Protein AF-A0AAW1D0U0-F1 (afdb_monomer)

Solvent-accessible surface area (backbone atoms only — not comparable to full-atom values): 22366 Å² total; per-residue (Å²): 136,84,83,82,81,83,79,79,81,80,76,82,76,77,53,56,70,42,56,57,30,35,39,69,52,89,64,81,58,70,86,92,54,55,48,63,55,35,52,54,45,36,67,76,64,45,47,61,29,34,38,38,29,23,51,46,90,89,55,59,44,58,42,81,40,92,49,78,47,71,83,75,58,61,66,43,33,44,33,73,74,40,89,49,81,84,47,24,42,74,84,42,74,63,60,86,85,71,53,75,90,78,32,31,44,43,89,68,46,66,41,31,55,24,30,36,48,55,88,100,51,69,63,37,45,26,29,28,30,61,33,76,47,74,71,42,40,62,39,58,43,83,89,44,58,32,46,47,27,32,21,31,29,44,49,55,90,89,57,76,44,59,48,81,35,46,45,90,40,48,42,63,43,78,89,40,60,69,68,72,73,62,90,66,58,72,70,58,44,56,54,46,55,52,18,46,52,50,50,60,56,43,70,76,44,56,51,69,56,29,39,64,63,66,28,63,77,60,69,46,88,68,91,63,57,63,75,57,72,64,48,68,55,52,29,61,79,65,71,47,52,78,84,77,61,76,78,62,69,73,72,72,75,67,82,82,78,86,75,89,81,89,85,88,87,85,89,85,85,90,88,87,88,80,91,78,89,85,85,92,89,88,90,84,82,90,84,90,82,89,88,83,88,84,91,81,84,87,81,83,79,88,86,86,91,84,87,77,78,81,81,87,83,91,85,88,83,86,81,91,81,86,83,89,83,89,85,88,84,87,83,84,86,86,79,87,85,90,86,134

Radius of gyration: 32.45 Å; Cα contacts (8 Å, |Δi|>4): 421; chains: 1; bounding box: 118×92×80 Å

Sequence (340 aa):
MVKKKTKSNSLNESGSQPKVLLYIEEVKPPKGMPQRECIEWKRLNRKIGFWVQCCNRWCLKWRYLNISDPADIPSGWYCSMSPDENYNSCETPQAVSFCKSELLDARFTIGSLVVAKIQGHPWWPAMVDDDPEFLQFYWPSRTSNAAIYYHVVFFDVEEVSRAWVKRTLVKPFNNCPELQSQTVAVRTKKRLDTCIAMAKSAAKLNVLERLKKHSFISRFFGPVYSYKHDIDRFVKEHNLPPFIDSDEEADNNQPVDRQTSNDDSKSLKRKMSSDDEEEIPPEKKVKTGENDDGNAQDEKPENSGVAAVDTVSPNRTPTENSPERENVAVIELSSSPVLT

InterPro domains:
  IPR000313 PWWP domain [PF00855] (111-202)
  IPR000313 PWWP domain [PS50812] (110-176)
  IPR000313 PWWP domain [SM00293] (108-174)
  IPR011124 Zinc finger, CW-type [PF07496] (50-94)
  IPR011124 Zinc finger, CW-type [PS51050] (45-98)
  IPR042778 Zinc finger CW-type PWWP domain protein ZCWPW1/ZCWPW2 [PTHR15999] (43-288)

Mean predicted aligned error: 15.97 Å

Foldseek 3Di:
DDDDDDDDPPDPCPFAAWQKWKAKDFDFDDPPDALLVRQVVRLVPIQIWMWTFQSPPVQRATDIGRADWPVPQDRRDHLCPHPDPQRSDSPHDHDPPDDPQNTARENTDFLFWKFFDDPPDATFTWTQGQDSQQRDAFFAAPVDSYTQWGWIWTQFDPDIKIFIGGPVRIGHLPPDVSLVPDDDDPVSVVRRVVSNVVSVVLVVDGSSVSCCCPNRSNGDPDRGYNPVPCQVVVCVVVVGDRSPPVVVVVPPPDDPDDDDDDDDDDDDDDDDDDDDDDDDDDDDDDDDDDDDDDDDDDDDDDDDDDDDIPDDDDDDDDDDDDDDDDDDDDDDDDDDDDDD

pLDDT: mean 73.43, std 28.2, range [25.19, 98.5]

Secondary structure (DSSP, 8-state):
--------------PPPPPEEEEEE--PPPTT--HHHHHHHHHHH-EEEEEEE-S-TTT--EEEE--S-GGGSPSS--GGG-S-TTTSSSSSPPPTT--GGGSBB-S--TT-EEEE--TTS--EEEEE---TTT--SEEE-SSSSBEEEEEEEE--SS---EEEEEGGGEEESTT-HHHHS----HHHHHHHHHHHHHHHHHTTS-HHHHHHHHSHHHH--S------TTHHHHHHHTTPPP---TTGGGTS----------------------------------------------PPPP--------------------------------------

Nearest PDB structures (foldseek):
  6ue6-assembly2_B  TM=8.494E-01  e=1.269E-07  Homo sapiens
  6xcg-assembly2_B  TM=8.174E-01  e=3.253E-07  Homo sapiens
  9exx-assembly1_A  TM=8.323E-01  e=4.595E-06  Homo sapiens
  9exy-assembly2_B  TM=7.118E-01  e=6.214E-07  Homo sapiens

Structure (mmCIF, N/CA/C/O backbone):
data_AF-A0AAW1D0U0-F1
#
_entry.id   AF-A0AAW1D0U0-F1
#
loop_
_atom_site.group_PDB
_atom_site.id
_atom_site.type_symbol
_atom_site.label_atom_id
_atom_site.label_alt_id
_atom_site.label_comp_id
_atom_site.label_asym_id
_atom_site.label_entity_id
_atom_site.label_seq_id
_atom_site.pdbx_PDB_ins_code
_atom_site.Cartn_x
_atom_site.Cartn_y
_atom_site.Cartn_z
_atom_site.occupancy
_atom_site.B_iso_or_equiv
_atom_site.auth_seq_id
_atom_site.auth_comp_id
_atom_site.auth_asym_id
_atom_site.auth_atom_id
_atom_site.pdbx_PDB_model_num
ATOM 1 N N . MET A 1 1 ? -4.991 -55.107 -34.640 1.00 41.00 1 MET A N 1
ATOM 2 C CA . MET A 1 1 ? -5.190 -53.639 -34.597 1.00 41.00 1 MET A CA 1
ATOM 3 C C . MET A 1 1 ? -5.174 -53.172 -33.146 1.00 41.00 1 MET A C 1
ATOM 5 O O . MET A 1 1 ? -6.147 -53.365 -32.431 1.00 41.00 1 MET A O 1
ATOM 9 N N . VAL A 1 2 ? -4.045 -52.629 -32.686 1.00 33.09 2 VAL A N 1
ATOM 10 C CA . VAL A 1 2 ? -3.861 -52.134 -31.311 1.00 33.09 2 VAL A CA 1
ATOM 11 C C . VAL A 1 2 ? -4.346 -50.684 -31.250 1.00 33.09 2 VAL A C 1
ATOM 13 O O . VAL A 1 2 ? -3.749 -49.807 -31.870 1.00 33.09 2 VAL A O 1
ATOM 16 N N . LYS A 1 3 ? -5.445 -50.421 -30.534 1.00 34.97 3 LYS A N 1
ATOM 17 C CA . LYS A 1 3 ? -5.951 -49.058 -30.304 1.00 34.97 3 LYS A CA 1
ATOM 18 C C . LYS A 1 3 ? -5.095 -48.380 -29.227 1.00 34.97 3 LYS A C 1
ATOM 20 O O . LYS A 1 3 ? -5.229 -48.687 -28.044 1.00 34.97 3 LYS A O 1
ATOM 25 N N . LYS A 1 4 ? -4.212 -47.461 -29.632 1.00 35.44 4 LYS A N 1
ATOM 26 C CA . LYS A 1 4 ? -3.500 -46.552 -28.720 1.00 35.44 4 LYS A CA 1
ATOM 27 C C . LYS A 1 4 ? -4.518 -45.608 -28.065 1.00 35.44 4 LYS A C 1
ATOM 29 O O . LYS A 1 4 ? -5.158 -44.821 -28.753 1.00 35.44 4 LYS A O 1
ATOM 34 N N . LYS A 1 5 ? -4.666 -45.693 -26.740 1.00 34.50 5 LYS A N 1
ATOM 35 C CA . LYS A 1 5 ? -5.335 -44.670 -25.924 1.00 34.50 5 LYS A CA 1
ATOM 36 C C . LYS A 1 5 ? -4.373 -43.497 -25.745 1.00 34.50 5 LYS A C 1
ATOM 38 O O . LYS A 1 5 ? -3.380 -43.617 -25.031 1.00 34.50 5 LYS A O 1
ATOM 43 N N . THR A 1 6 ? -4.671 -42.375 -26.381 1.00 32.88 6 THR A N 1
ATOM 44 C CA . THR A 1 6 ? -4.004 -41.096 -26.133 1.00 32.88 6 THR A CA 1
ATOM 45 C C . THR A 1 6 ? -4.478 -40.575 -24.774 1.00 32.88 6 THR A C 1
ATOM 47 O O . THR A 1 6 ? -5.642 -40.219 -24.617 1.00 32.88 6 THR A O 1
ATOM 50 N N . LYS A 1 7 ? -3.602 -40.586 -23.762 1.00 31.27 7 LYS A N 1
ATOM 51 C CA . LYS A 1 7 ? -3.830 -39.871 -22.499 1.00 31.27 7 LYS A CA 1
ATOM 52 C 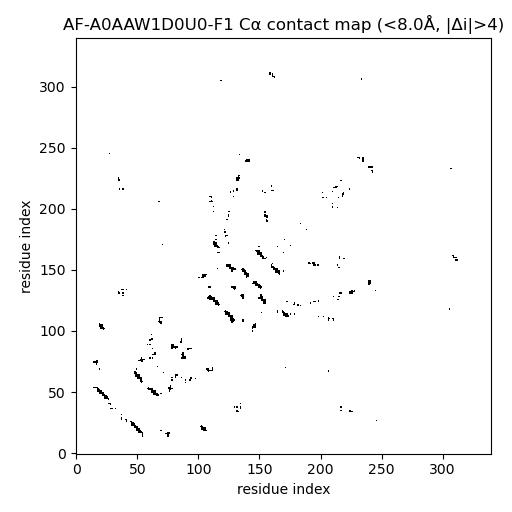C . LYS A 1 7 ? -3.636 -38.378 -22.769 1.00 31.27 7 LYS A C 1
ATOM 54 O O . LYS A 1 7 ? -2.511 -37.940 -22.989 1.00 31.27 7 LYS A O 1
ATOM 59 N N . SER A 1 8 ? -4.719 -37.610 -22.753 1.00 32.47 8 SER A N 1
ATOM 60 C CA . SER A 1 8 ? -4.663 -36.156 -22.628 1.00 32.47 8 SER A CA 1
ATOM 61 C C . SER A 1 8 ? -4.196 -35.812 -21.211 1.00 32.47 8 SER A C 1
ATOM 63 O O . SER A 1 8 ? -4.947 -35.968 -20.249 1.00 32.47 8 SER A O 1
ATOM 65 N N . ASN A 1 9 ? -2.938 -35.396 -21.076 1.00 29.67 9 ASN A N 1
ATOM 66 C CA . ASN A 1 9 ? -2.417 -34.792 -19.854 1.00 29.67 9 ASN A CA 1
ATOM 67 C C . ASN A 1 9 ? -3.029 -33.390 -19.718 1.00 29.67 9 ASN A C 1
ATOM 69 O O . ASN A 1 9 ? -2.531 -32.441 -20.318 1.00 29.67 9 ASN A O 1
ATOM 73 N N . SER A 1 10 ? -4.100 -33.247 -18.937 1.00 33.28 10 SER A N 1
ATOM 74 C CA . SER A 1 10 ? -4.474 -31.945 -18.384 1.00 33.28 10 SER A CA 1
ATOM 75 C C . SER A 1 10 ? -3.532 -31.658 -17.215 1.00 33.28 10 SER A C 1
ATOM 77 O O . SER A 1 10 ? -3.761 -32.094 -16.085 1.00 33.28 10 SER A O 1
ATOM 79 N N . LEU A 1 11 ? -2.416 -30.991 -17.502 1.00 35.97 11 LEU A N 1
ATOM 80 C CA . LEU A 1 11 ? -1.605 -30.375 -16.460 1.00 35.97 11 LEU A CA 1
ATOM 81 C C . LEU A 1 11 ? -2.424 -29.222 -15.879 1.00 35.97 11 LEU A C 1
ATOM 83 O O . LEU A 1 11 ? -2.704 -28.242 -16.561 1.00 35.97 11 LEU A O 1
ATOM 87 N N . ASN A 1 12 ? -2.837 -29.381 -14.625 1.00 33.69 12 ASN A N 1
ATOM 88 C CA . ASN A 1 12 ? -3.372 -28.303 -13.811 1.00 33.69 12 ASN A CA 1
ATOM 89 C C . ASN A 1 12 ? -2.267 -27.254 -13.622 1.00 33.69 12 ASN A C 1
ATOM 91 O O . ASN A 1 12 ? -1.412 -27.400 -12.749 1.00 33.69 12 ASN A O 1
ATOM 95 N N . GLU A 1 13 ? -2.263 -26.208 -14.445 1.00 39.69 13 GLU A N 1
ATOM 96 C CA . GLU A 1 13 ? -1.463 -25.010 -14.204 1.00 39.69 13 GLU A CA 1
ATOM 97 C C . GLU A 1 13 ? -2.132 -24.186 -13.099 1.00 39.69 13 GLU A C 1
ATOM 99 O O . GLU A 1 13 ? -2.889 -23.251 -13.343 1.00 39.69 13 GLU A O 1
ATOM 104 N N . SER A 1 14 ? -1.855 -24.529 -11.841 1.00 48.19 14 SER A N 1
ATOM 105 C CA . SER A 1 14 ? -1.971 -23.550 -10.763 1.00 48.19 14 SER A CA 1
ATOM 106 C C . SER A 1 14 ? -0.896 -22.486 -11.010 1.00 48.19 14 SER A C 1
ATOM 108 O O . SER A 1 14 ? 0.272 -22.698 -10.677 1.00 48.19 14 SER A O 1
ATOM 110 N N . GLY A 1 15 ? -1.260 -21.394 -11.687 1.00 56.56 15 GLY A N 1
ATOM 111 C CA . GLY A 1 15 ? -0.331 -20.329 -12.063 1.00 56.56 15 GLY A CA 1
ATOM 112 C C . GLY A 1 15 ? 0.451 -19.815 -10.852 1.00 56.56 15 GLY A C 1
ATOM 113 O O . GLY A 1 15 ? -0.133 -19.409 -9.848 1.00 56.56 15 GLY A O 1
ATOM 114 N N . SER A 1 16 ? 1.784 -19.851 -10.931 1.00 76.75 16 SER A N 1
ATOM 115 C CA . SER A 1 16 ? 2.654 -19.283 -9.895 1.00 76.75 16 SER A CA 1
ATOM 116 C C . SER A 1 16 ? 2.370 -17.782 -9.751 1.00 76.75 16 SER A C 1
ATOM 118 O O . SER A 1 16 ? 2.179 -17.091 -10.757 1.00 76.75 16 SER A O 1
ATOM 120 N N . GLN A 1 17 ? 2.318 -17.268 -8.517 1.00 84.81 17 GLN A N 1
ATOM 121 C CA . GLN A 1 17 ? 2.191 -15.825 -8.302 1.00 84.81 17 GLN A CA 1
ATOM 122 C C . GLN A 1 17 ? 3.440 -15.118 -8.848 1.00 84.81 17 GLN A C 1
ATOM 124 O O . GLN A 1 17 ? 4.557 -15.519 -8.499 1.00 84.81 17 GLN A O 1
ATOM 129 N N . PRO A 1 18 ? 3.280 -14.087 -9.697 1.00 92.88 18 PRO A N 1
ATOM 130 C CA . PRO A 1 18 ? 4.422 -13.341 -10.195 1.00 92.88 18 PRO A CA 1
ATOM 131 C C . PRO A 1 18 ? 5.116 -12.614 -9.045 1.00 92.88 18 PRO A C 1
ATOM 133 O O . PRO A 1 18 ? 4.490 -12.215 -8.061 1.00 92.88 18 PRO A O 1
ATOM 136 N N . LYS A 1 19 ? 6.424 -12.390 -9.184 1.00 95.19 19 LYS A N 1
ATOM 137 C CA . LYS A 1 19 ? 7.110 -11.440 -8.306 1.00 95.19 19 LYS A CA 1
ATOM 138 C C . LYS A 1 19 ? 6.720 -10.030 -8.725 1.00 95.19 19 LYS A C 1
ATOM 140 O O . LYS A 1 19 ? 6.722 -9.721 -9.915 1.00 95.19 19 LYS A O 1
ATOM 145 N N . VAL A 1 20 ? 6.429 -9.193 -7.741 1.00 96.25 20 VAL A N 1
ATOM 146 C CA . VAL A 1 20 ? 6.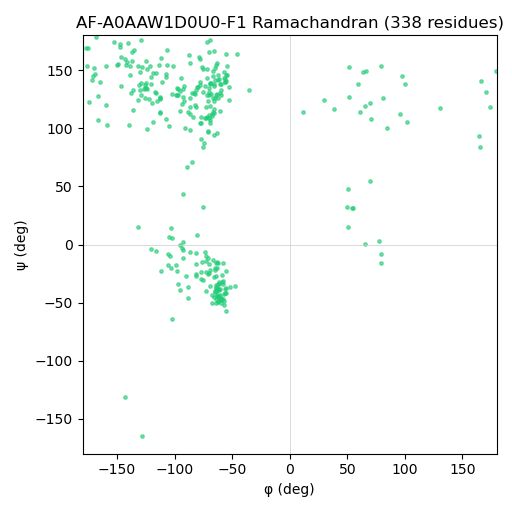020 -7.803 -7.931 1.00 96.25 20 VAL A CA 1
ATOM 147 C C . VAL A 1 20 ? 6.934 -6.925 -7.090 1.00 96.25 20 VAL A C 1
ATOM 149 O O . VAL A 1 20 ? 7.202 -7.243 -5.933 1.00 96.25 20 VAL A O 1
ATOM 152 N N . LEU A 1 21 ? 7.433 -5.848 -7.685 1.00 97.00 21 LEU A N 1
ATOM 153 C CA . LEU A 1 21 ? 8.202 -4.816 -7.005 1.00 97.00 21 LEU A CA 1
ATOM 154 C C . LEU A 1 21 ? 7.540 -3.465 -7.253 1.00 97.00 21 LEU A C 1
ATOM 156 O O . LEU A 1 21 ? 7.152 -3.147 -8.375 1.00 97.00 21 LEU A O 1
ATOM 160 N N . LEU A 1 22 ? 7.404 -2.689 -6.192 1.00 96.50 22 LEU A N 1
ATOM 161 C CA . LEU A 1 22 ? 6.761 -1.391 -6.181 1.00 96.50 22 LEU A CA 1
ATOM 162 C C . LEU A 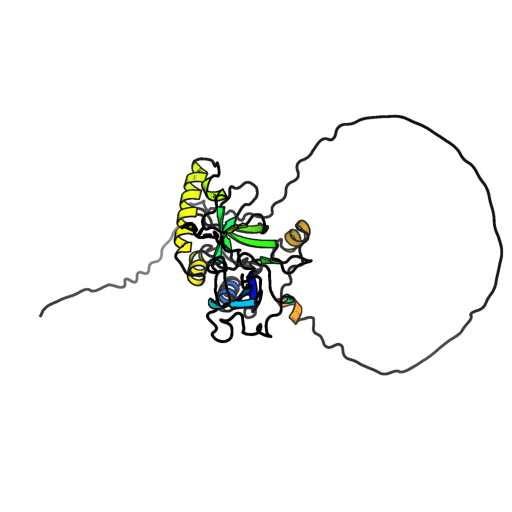1 22 ? 7.782 -0.311 -6.565 1.00 96.50 22 LEU A C 1
ATOM 164 O O . LEU A 1 22 ? 8.858 -0.214 -5.975 1.00 96.50 22 LEU A O 1
ATOM 168 N N . TYR A 1 23 ? 7.424 0.478 -7.571 1.00 95.06 23 TYR A N 1
ATOM 169 C CA . TYR A 1 23 ? 8.070 1.730 -7.933 1.00 95.06 23 TYR A CA 1
ATOM 170 C C . TYR A 1 23 ? 7.275 2.886 -7.323 1.00 95.06 23 TYR A C 1
ATOM 172 O O . TYR A 1 23 ? 6.055 2.961 -7.496 1.00 95.06 23 TYR A O 1
ATOM 180 N N . ILE A 1 24 ? 7.964 3.775 -6.613 1.00 91.56 24 ILE A N 1
ATOM 181 C CA . ILE A 1 24 ? 7.375 4.978 -6.025 1.00 91.56 24 ILE A CA 1
ATOM 182 C C . ILE A 1 24 ? 8.279 6.142 -6.380 1.00 91.56 24 ILE A C 1
ATOM 184 O O . ILE A 1 24 ? 9.465 6.129 -6.060 1.00 91.56 24 ILE A O 1
ATOM 188 N N . GLU A 1 25 ? 7.704 7.155 -7.010 1.00 89.50 25 GLU A N 1
ATOM 189 C CA . GLU A 1 25 ? 8.343 8.458 -7.132 1.00 89.50 25 GLU A CA 1
ATOM 190 C C . GLU A 1 25 ? 7.898 9.301 -5.933 1.00 89.50 25 GLU A C 1
ATOM 192 O O . GLU A 1 25 ? 6.764 9.791 -5.881 1.00 89.50 25 GLU A O 1
ATOM 197 N N . GLU A 1 26 ? 8.765 9.396 -4.921 1.00 79.75 26 GLU A N 1
ATOM 198 C CA . GLU A 1 26 ? 8.503 10.221 -3.742 1.00 79.75 26 GLU A CA 1
ATOM 199 C C . GLU A 1 26 ? 8.599 11.701 -4.121 1.00 79.75 26 GLU A C 1
ATOM 201 O O . GLU A 1 26 ? 9.616 12.184 -4.619 1.00 79.75 26 GLU A O 1
ATOM 206 N N . VAL A 1 27 ? 7.517 12.427 -3.857 1.00 84.62 27 VAL A N 1
ATOM 207 C CA . VAL A 1 27 ? 7.403 13.867 -4.084 1.00 84.62 27 VAL A CA 1
ATOM 208 C C . VAL A 1 27 ? 7.106 14.565 -2.764 1.00 84.62 27 VAL A C 1
ATOM 210 O O . VAL A 1 27 ? 6.381 14.032 -1.917 1.00 84.62 27 VAL A O 1
ATOM 213 N N . LYS A 1 28 ? 7.666 15.763 -2.585 1.00 83.31 28 LYS A N 1
ATOM 214 C CA . LYS A 1 28 ? 7.505 16.543 -1.354 1.00 83.31 28 LYS A CA 1
ATOM 215 C C . LYS A 1 28 ? 6.410 17.592 -1.512 1.00 83.31 28 LYS A C 1
ATOM 217 O O . LYS A 1 28 ? 6.418 18.293 -2.527 1.00 83.31 28 LYS A O 1
ATOM 222 N N . PRO A 1 29 ? 5.508 17.730 -0.526 1.00 87.94 29 PRO A N 1
ATOM 223 C CA . PRO A 1 29 ? 4.547 18.817 -0.531 1.00 87.94 29 PRO A CA 1
ATOM 224 C C . PRO A 1 29 ? 5.258 20.179 -0.430 1.00 87.94 29 PRO A C 1
ATOM 226 O O . PRO A 1 29 ? 6.383 20.262 0.073 1.00 87.94 29 PRO A O 1
ATOM 229 N N . PRO A 1 30 ? 4.623 21.265 -0.902 1.00 89.56 30 PRO A N 1
ATOM 230 C CA . PRO A 1 30 ? 5.140 22.615 -0.719 1.00 89.56 30 PRO A CA 1
ATOM 231 C C . PRO A 1 30 ? 5.387 22.948 0.760 1.00 89.56 30 PRO A C 1
ATOM 233 O O . PRO A 1 30 ? 4.583 22.610 1.630 1.00 89.56 30 PRO A O 1
ATOM 236 N N . LYS A 1 31 ? 6.483 23.663 1.046 1.00 88.19 31 LYS A N 1
ATOM 237 C CA . LYS A 1 31 ? 6.808 24.109 2.410 1.00 88.19 31 LYS A CA 1
ATOM 238 C C . LYS A 1 31 ? 5.719 25.036 2.961 1.00 88.19 31 LYS A C 1
ATOM 240 O O . LYS A 1 31 ? 5.195 25.879 2.238 1.00 88.19 31 LYS A O 1
ATOM 245 N N . GLY A 1 32 ? 5.429 24.910 4.257 1.00 87.00 32 GLY A N 1
ATOM 246 C CA . GLY A 1 32 ? 4.450 25.751 4.961 1.00 87.00 32 GLY A CA 1
ATOM 247 C C . GLY A 1 32 ? 2.984 25.386 4.704 1.00 87.00 32 GLY A C 1
ATOM 248 O O . GLY A 1 32 ? 2.096 26.060 5.223 1.00 87.00 32 GLY A O 1
ATOM 249 N N . MET A 1 33 ? 2.721 24.330 3.932 1.00 90.44 33 MET A N 1
ATOM 250 C CA . MET A 1 33 ? 1.377 23.798 3.727 1.00 90.44 33 MET A CA 1
ATOM 251 C C . MET A 1 33 ? 0.853 23.143 5.023 1.00 90.44 33 MET A C 1
ATOM 253 O O . MET A 1 33 ? 1.613 22.448 5.705 1.00 90.44 33 MET A O 1
ATOM 257 N N . PRO A 1 34 ? -0.428 23.340 5.397 1.00 91.69 34 PRO A N 1
ATOM 258 C CA . PRO A 1 34 ? -1.026 22.648 6.537 1.00 91.69 34 PRO A CA 1
ATOM 259 C C . PRO A 1 34 ? -0.924 21.126 6.392 1.00 91.69 34 PRO A C 1
ATOM 261 O O . PRO A 1 34 ? -1.135 20.592 5.308 1.00 91.69 34 PRO A O 1
ATOM 264 N N . GLN A 1 35 ? -0.683 20.400 7.489 1.00 91.06 35 GLN A N 1
ATOM 265 C CA . GLN A 1 35 ? -0.406 18.954 7.426 1.00 91.06 35 GLN A CA 1
ATOM 266 C C . GLN A 1 35 ? -1.499 18.146 6.711 1.00 91.06 35 GLN A C 1
ATOM 268 O O . GLN A 1 35 ? -1.212 17.216 5.960 1.00 91.06 35 GLN A O 1
ATOM 273 N N . ARG A 1 36 ? -2.768 18.513 6.907 1.00 92.00 36 ARG A N 1
ATOM 274 C CA . ARG A 1 36 ? -3.897 17.890 6.205 1.00 92.00 36 ARG A CA 1
ATOM 275 C C . ARG A 1 36 ? -3.797 18.065 4.686 1.00 92.00 36 ARG A C 1
ATOM 277 O O . ARG A 1 36 ? -4.002 17.101 3.956 1.00 92.00 36 ARG A O 1
ATOM 284 N N . GLU A 1 37 ? -3.444 19.262 4.230 1.00 92.94 37 GLU A N 1
ATOM 285 C CA . GLU A 1 37 ? -3.229 19.555 2.812 1.00 92.94 37 GLU A CA 1
ATOM 286 C C . GLU A 1 37 ? -1.974 18.852 2.284 1.00 92.94 37 GLU A C 1
ATOM 288 O O . GLU A 1 37 ? -2.008 18.336 1.172 1.00 92.94 37 GLU A O 1
ATOM 293 N N . CYS A 1 38 ? -0.908 18.714 3.085 1.00 92.56 38 CYS A N 1
ATOM 294 C CA . CYS A 1 38 ? 0.267 17.917 2.713 1.00 92.56 38 CYS A CA 1
ATOM 295 C C . CYS A 1 38 ? -0.106 16.462 2.394 1.00 92.56 38 CYS A C 1
ATOM 297 O O . CYS A 1 38 ? 0.375 15.899 1.408 1.00 92.56 38 CYS A O 1
ATOM 299 N N . ILE A 1 39 ? -0.984 15.854 3.201 1.00 91.88 39 ILE A N 1
ATOM 300 C CA . ILE A 1 39 ? -1.476 14.485 2.986 1.00 91.88 39 ILE A CA 1
ATOM 301 C C . ILE A 1 39 ? -2.277 14.402 1.679 1.00 91.88 39 ILE A C 1
ATOM 303 O O . ILE A 1 39 ? -2.052 13.499 0.870 1.00 91.88 39 ILE A O 1
ATOM 307 N N . GLU A 1 40 ? -3.199 15.339 1.441 1.00 91.81 40 GLU A N 1
ATOM 308 C CA . GLU A 1 40 ? -3.982 15.387 0.198 1.00 91.81 40 GLU A CA 1
ATOM 309 C C . GLU A 1 40 ? -3.095 15.606 -1.029 1.00 91.81 40 GLU A C 1
ATOM 311 O O . GLU A 1 40 ? -3.212 14.887 -2.024 1.00 91.81 40 GLU A O 1
ATOM 316 N N . TRP A 1 41 ? -2.156 16.543 -0.934 1.00 93.00 41 TRP A N 1
ATOM 317 C CA . TRP A 1 41 ? -1.199 16.842 -1.983 1.00 93.00 41 TRP A CA 1
ATOM 318 C C . TRP A 1 41 ? -0.354 15.612 -2.314 1.00 93.00 41 TRP A C 1
ATOM 320 O O . TRP A 1 41 ? -0.242 15.248 -3.487 1.00 93.00 41 TRP A O 1
ATOM 330 N N . LYS A 1 42 ? 0.182 14.912 -1.304 1.00 90.94 42 LYS A N 1
ATOM 331 C CA . LYS A 1 42 ? 1.007 13.717 -1.525 1.00 90.94 42 LYS A CA 1
ATOM 332 C C . LYS A 1 42 ? 0.215 12.617 -2.227 1.00 90.94 42 LYS A C 1
ATOM 334 O O . LYS A 1 42 ? 0.733 11.989 -3.143 1.00 90.94 42 LYS A O 1
ATOM 339 N N . ARG A 1 43 ? -1.061 12.426 -1.884 1.00 88.75 43 ARG A N 1
ATOM 340 C CA . ARG A 1 43 ? -1.931 11.442 -2.557 1.00 88.75 43 ARG A CA 1
ATOM 341 C C . ARG A 1 43 ? -2.153 11.731 -4.034 1.00 88.75 43 ARG A C 1
ATOM 343 O O . ARG A 1 43 ? -2.231 10.790 -4.815 1.00 88.75 43 ARG A O 1
ATOM 350 N N . LEU A 1 44 ? -2.285 13.003 -4.404 1.00 88.81 44 LEU A N 1
ATOM 351 C CA . LEU A 1 44 ? -2.539 13.405 -5.789 1.00 88.81 44 LEU A CA 1
ATOM 352 C C . LEU A 1 44 ? -1.268 13.436 -6.643 1.00 88.81 44 LEU A C 1
ATOM 354 O O . LEU A 1 44 ? -1.352 13.258 -7.855 1.00 88.81 44 LEU A O 1
ATOM 358 N N . ASN A 1 45 ? -0.107 13.664 -6.025 1.00 90.88 45 ASN A N 1
ATOM 359 C CA . ASN A 1 45 ? 1.149 13.874 -6.744 1.00 90.88 45 ASN A CA 1
ATOM 360 C C . ASN A 1 45 ? 2.108 12.675 -6.681 1.00 90.88 45 ASN A C 1
ATOM 362 O O . ASN A 1 45 ? 3.015 12.587 -7.509 1.00 90.88 45 ASN A O 1
ATOM 366 N N . ARG A 1 46 ? 1.928 11.737 -5.739 1.00 89.56 46 ARG A N 1
ATOM 367 C CA . ARG A 1 46 ? 2.732 10.510 -5.672 1.00 89.56 46 ARG A CA 1
ATOM 368 C C . ARG A 1 46 ? 2.454 9.641 -6.894 1.00 89.56 46 ARG A C 1
ATOM 370 O O . ARG A 1 46 ? 1.323 9.204 -7.105 1.00 89.56 46 ARG A O 1
ATOM 377 N N . LYS A 1 47 ? 3.506 9.305 -7.643 1.00 90.12 47 LYS A N 1
ATOM 378 C CA . LYS A 1 47 ? 3.409 8.322 -8.726 1.00 90.12 47 LYS A CA 1
ATOM 379 C C . LYS A 1 47 ? 3.767 6.940 -8.201 1.00 90.12 47 LYS A C 1
ATOM 381 O O . LYS A 1 47 ? 4.820 6.744 -7.599 1.00 90.12 47 LYS A O 1
ATOM 386 N N . ILE A 1 48 ? 2.868 5.993 -8.433 1.00 91.44 48 ILE A N 1
ATOM 387 C CA . ILE A 1 48 ? 3.023 4.585 -8.075 1.00 91.44 48 ILE A CA 1
ATOM 388 C C . ILE A 1 48 ? 2.939 3.761 -9.352 1.00 91.44 48 ILE A C 1
ATOM 390 O O . ILE A 1 48 ? 2.084 4.005 -10.199 1.00 91.44 48 ILE A O 1
ATOM 394 N N . GLY A 1 49 ? 3.807 2.762 -9.456 1.00 94.38 49 GLY A N 1
ATOM 395 C CA . GLY A 1 49 ? 3.726 1.735 -10.482 1.00 94.38 49 GLY A CA 1
ATOM 396 C C . GLY A 1 49 ? 4.361 0.438 -10.014 1.00 94.38 49 GLY A C 1
ATOM 397 O O . GLY A 1 49 ? 4.961 0.365 -8.943 1.00 94.38 49 GLY A O 1
ATOM 398 N N . PHE A 1 50 ? 4.241 -0.606 -10.822 1.00 96.44 50 PHE A N 1
ATOM 399 C CA . PHE A 1 50 ? 4.714 -1.934 -10.451 1.00 96.44 50 PHE A CA 1
ATOM 400 C C . PHE A 1 50 ? 5.579 -2.529 -11.544 1.00 96.44 50 PHE A C 1
ATOM 402 O O . PHE A 1 50 ? 5.203 -2.555 -12.709 1.00 96.44 50 PHE A O 1
ATOM 409 N N . TRP A 1 51 ? 6.719 -3.082 -11.156 1.00 97.38 51 TRP A N 1
ATOM 410 C CA . TRP A 1 51 ? 7.463 -4.002 -11.996 1.00 97.38 51 TRP A CA 1
ATOM 411 C C . TRP A 1 51 ? 7.017 -5.420 -11.678 1.00 97.38 51 TRP A C 1
ATOM 413 O O . TRP A 1 51 ? 7.099 -5.861 -10.532 1.00 97.38 51 TRP A O 1
ATOM 423 N N . VAL A 1 52 ? 6.567 -6.144 -12.697 1.00 97.31 52 VAL A N 1
ATOM 424 C CA . VAL A 1 52 ? 6.072 -7.516 -12.572 1.00 97.31 52 VAL A CA 1
ATOM 425 C C . VAL A 1 52 ? 6.978 -8.457 -13.349 1.00 97.31 52 VAL A C 1
ATOM 427 O O . VAL A 1 52 ? 7.319 -8.204 -14.507 1.00 97.31 52 VAL A O 1
ATOM 430 N N . GLN A 1 53 ? 7.400 -9.540 -12.702 1.00 97.69 53 GLN A N 1
ATOM 431 C CA . GLN A 1 53 ? 8.201 -10.580 -13.331 1.00 97.69 53 GLN A CA 1
ATOM 432 C C . GLN A 1 53 ? 7.299 -11.559 -14.086 1.00 97.69 53 GLN A C 1
ATOM 434 O O . GLN A 1 53 ? 6.359 -12.112 -13.519 1.00 97.69 53 GLN A O 1
ATOM 439 N N . CYS A 1 54 ? 7.640 -11.831 -15.344 1.00 97.56 54 CYS A N 1
ATOM 440 C CA . CYS A 1 54 ? 6.971 -12.842 -16.156 1.00 97.56 54 CYS A CA 1
ATOM 441 C C . CYS A 1 54 ? 7.072 -14.243 -15.524 1.00 97.56 54 CYS A C 1
ATOM 443 O O . CYS A 1 54 ? 8.173 -14.721 -15.241 1.00 97.56 54 CYS A O 1
ATOM 445 N N . CYS A 1 55 ? 5.936 -14.930 -15.379 1.00 97.44 55 CYS A N 1
ATOM 446 C CA . CYS A 1 55 ? 5.837 -16.287 -14.834 1.00 97.44 55 CYS A CA 1
ATOM 447 C C . CYS A 1 55 ? 6.353 -17.378 -15.785 1.00 97.44 55 CYS A C 1
ATOM 449 O O . CYS A 1 55 ? 6.505 -18.530 -15.375 1.00 97.44 55 CYS A O 1
ATOM 451 N N . ASN A 1 56 ? 6.649 -17.057 -17.050 1.00 95.94 56 ASN A N 1
ATOM 452 C CA . ASN A 1 56 ? 7.323 -18.003 -17.932 1.00 95.94 56 ASN A CA 1
ATOM 453 C C . ASN A 1 56 ? 8.740 -18.262 -17.400 1.00 95.94 56 ASN A C 1
ATOM 455 O O . ASN A 1 56 ? 9.599 -17.378 -17.449 1.00 95.94 56 ASN A O 1
ATOM 459 N N . ARG A 1 57 ? 8.985 -19.501 -16.954 1.00 95.44 57 ARG A N 1
ATOM 460 C CA . ARG A 1 57 ? 10.272 -19.970 -16.411 1.00 95.44 57 ARG A CA 1
ATOM 461 C C . ARG A 1 57 ? 11.469 -19.762 -17.343 1.00 95.44 57 ARG A C 1
ATOM 463 O O . ARG A 1 57 ? 12.593 -19.714 -16.864 1.00 95.44 57 ARG A O 1
ATOM 470 N N . TRP A 1 58 ? 11.229 -19.634 -18.647 1.00 96.19 58 TRP A N 1
ATOM 471 C CA . TRP A 1 58 ? 12.264 -19.373 -19.650 1.00 96.19 58 TRP A CA 1
ATOM 472 C C . TRP A 1 58 ? 12.461 -17.880 -19.948 1.00 96.19 58 TRP A C 1
ATOM 474 O O . TRP A 1 58 ? 13.420 -17.515 -20.618 1.00 96.19 58 TRP A O 1
ATOM 484 N N . CYS A 1 59 ? 11.560 -17.010 -19.480 1.00 96.81 59 CYS A N 1
ATOM 485 C CA . CYS A 1 59 ? 11.619 -15.571 -19.721 1.00 96.81 59 CYS A CA 1
ATOM 486 C C . CYS A 1 59 ? 12.139 -14.809 -18.500 1.00 96.81 59 CYS A C 1
ATOM 488 O O . CYS A 1 59 ? 13.183 -14.171 -18.589 1.00 96.81 59 CYS A O 1
ATOM 490 N N . LEU A 1 60 ? 11.396 -14.845 -17.384 1.00 96.44 60 LEU A N 1
ATOM 491 C CA . LEU A 1 60 ? 11.705 -14.160 -16.117 1.00 96.44 60 LEU A CA 1
ATOM 492 C C . LEU A 1 60 ? 12.033 -12.651 -16.220 1.00 96.44 60 LEU A C 1
ATOM 494 O O . LEU A 1 60 ? 12.543 -12.070 -15.256 1.00 96.44 60 LEU A O 1
ATOM 498 N N . LYS A 1 61 ? 11.722 -12.006 -17.353 1.00 97.56 61 LYS A N 1
ATOM 499 C CA . LYS A 1 61 ? 11.906 -10.565 -17.571 1.00 97.56 61 LYS A CA 1
ATOM 500 C C . LYS A 1 61 ? 10.895 -9.755 -16.762 1.00 97.56 61 LYS A C 1
ATOM 502 O O . LYS A 1 61 ? 9.773 -10.208 -16.525 1.00 97.56 61 LYS A O 1
ATOM 507 N N . TRP A 1 62 ? 11.294 -8.543 -16.396 1.00 98.00 62 TRP A N 1
ATOM 508 C CA . TRP A 1 62 ? 10.456 -7.570 -15.704 1.00 98.00 62 TRP A CA 1
ATOM 509 C C . TRP A 1 62 ? 9.781 -6.608 -16.677 1.00 98.00 62 TRP A C 1
ATOM 511 O O . TRP A 1 62 ? 10.353 -6.222 -17.705 1.00 98.00 62 TRP A O 1
ATOM 521 N N . ARG A 1 63 ? 8.542 -6.242 -16.348 1.00 97.62 63 ARG A N 1
ATOM 522 C CA . ARG A 1 63 ? 7.679 -5.371 -17.147 1.00 97.62 63 ARG A CA 1
ATOM 523 C C . ARG A 1 63 ? 6.999 -4.360 -16.237 1.00 97.62 63 ARG A C 1
ATOM 525 O O . ARG A 1 63 ? 6.503 -4.741 -15.179 1.00 97.62 63 ARG A O 1
ATOM 532 N N . TYR A 1 64 ? 7.025 -3.094 -16.632 1.00 96.94 64 TYR A N 1
ATOM 533 C CA . TYR A 1 64 ? 6.390 -2.023 -15.876 1.00 96.94 64 TYR A CA 1
ATOM 534 C C . TYR A 1 64 ? 4.890 -1.992 -16.168 1.00 96.94 64 TYR A C 1
ATOM 536 O O . TYR A 1 64 ? 4.479 -2.085 -17.323 1.00 96.94 64 TYR A O 1
ATOM 544 N N . LEU A 1 65 ? 4.086 -1.856 -15.120 1.00 95.25 65 LEU A N 1
ATOM 545 C CA . LEU A 1 65 ? 2.643 -1.702 -15.167 1.00 95.25 65 LEU A CA 1
ATOM 546 C C . LEU A 1 65 ? 2.255 -0.445 -14.391 1.00 95.25 65 LEU A C 1
ATOM 548 O O . LEU A 1 65 ? 2.574 -0.304 -13.209 1.00 95.25 65 LEU A O 1
ATOM 552 N N . ASN A 1 66 ? 1.514 0.440 -15.053 1.00 92.25 66 ASN A N 1
ATOM 553 C CA . ASN A 1 66 ? 0.884 1.591 -14.417 1.00 92.25 66 ASN A CA 1
ATOM 554 C C . ASN A 1 66 ? -0.471 1.176 -13.818 1.00 92.25 66 ASN A C 1
ATOM 556 O O . ASN A 1 66 ? -1.529 1.470 -14.371 1.00 92.25 66 ASN A O 1
ATOM 560 N N . ILE A 1 67 ? -0.418 0.401 -12.738 1.00 88.62 67 ILE A N 1
ATOM 561 C CA . ILE A 1 67 ? -1.580 -0.086 -11.984 1.00 88.62 67 ILE A CA 1
ATOM 562 C C . ILE A 1 67 ? -1.516 0.518 -10.581 1.00 88.62 67 ILE A C 1
ATOM 564 O O . ILE A 1 67 ? -0.428 0.748 -10.060 1.00 88.62 67 ILE A O 1
ATOM 568 N N . SER A 1 68 ? -2.672 0.780 -9.970 1.00 86.44 68 SER A N 1
ATOM 569 C CA . SER A 1 68 ? -2.746 1.440 -8.661 1.00 86.44 68 SER A CA 1
ATOM 570 C C . SER A 1 68 ? -2.724 0.484 -7.466 1.00 86.44 68 SER A C 1
ATOM 572 O O . SER A 1 68 ? -2.290 0.901 -6.400 1.00 86.44 68 SER A O 1
ATOM 574 N N . ASP A 1 69 ? -3.170 -0.770 -7.606 1.00 89.38 69 ASP A N 1
ATOM 575 C CA . ASP A 1 69 ? -3.199 -1.766 -6.522 1.00 89.38 69 ASP A CA 1
ATOM 576 C C . ASP A 1 69 ? -2.539 -3.078 -6.986 1.00 89.38 69 ASP A C 1
ATOM 578 O O . ASP A 1 69 ? -2.923 -3.619 -8.026 1.00 89.38 69 ASP A O 1
ATOM 582 N N . PRO A 1 70 ? -1.569 -3.648 -6.244 1.00 91.38 70 PRO A N 1
ATOM 583 C CA . PRO A 1 70 ? -0.961 -4.922 -6.621 1.00 91.38 70 PRO A CA 1
ATOM 584 C C . PRO A 1 70 ? -1.964 -6.085 -6.627 1.00 91.38 70 PRO A C 1
ATOM 586 O O . PRO A 1 70 ? -1.706 -7.098 -7.274 1.00 91.38 70 PRO A O 1
ATOM 589 N N . ALA A 1 71 ? -3.105 -5.954 -5.938 1.00 89.88 71 ALA A N 1
ATOM 590 C CA . ALA A 1 71 ? -4.174 -6.951 -5.961 1.00 89.88 71 ALA A CA 1
ATOM 591 C C . ALA A 1 71 ? -4.830 -7.119 -7.345 1.00 89.88 71 ALA A C 1
ATOM 593 O O . ALA A 1 71 ? -5.423 -8.167 -7.604 1.00 89.88 71 ALA A O 1
ATOM 594 N N . ASP A 1 72 ? -4.697 -6.127 -8.230 1.00 90.12 72 ASP A N 1
ATOM 595 C CA . ASP A 1 72 ? -5.236 -6.171 -9.593 1.00 90.12 72 ASP A CA 1
ATOM 596 C C . ASP A 1 72 ? -4.324 -6.961 -10.554 1.00 90.12 72 ASP A C 1
ATOM 598 O O . ASP A 1 72 ? -4.695 -7.229 -11.698 1.00 90.12 72 ASP A O 1
ATOM 602 N N . ILE A 1 73 ? -3.128 -7.364 -10.104 1.00 92.31 73 ILE A N 1
ATOM 603 C CA . ILE A 1 73 ? -2.201 -8.179 -10.893 1.00 92.31 73 ILE A CA 1
ATOM 604 C C . ILE A 1 73 ? -2.636 -9.652 -10.800 1.00 92.31 73 ILE A C 1
ATOM 606 O O . ILE A 1 73 ? -2.618 -10.236 -9.712 1.00 92.31 73 ILE A O 1
ATOM 610 N N . PRO A 1 74 ? -2.994 -10.299 -11.923 1.00 92.69 74 PRO A N 1
ATOM 611 C CA . PRO A 1 74 ? -3.446 -11.682 -11.909 1.00 92.69 74 PRO A CA 1
ATOM 612 C C . PRO A 1 74 ? -2.330 -12.653 -11.506 1.00 92.69 74 PRO A C 1
ATOM 614 O O . PRO A 1 74 ? -1.149 -12.464 -11.810 1.00 92.69 74 PRO A O 1
ATOM 617 N N . SER A 1 75 ? -2.724 -13.759 -10.872 1.00 90.81 75 SER A N 1
ATOM 618 C CA . SER A 1 75 ? -1.850 -14.924 -10.717 1.00 90.81 75 SER A CA 1
ATOM 619 C C . SER A 1 75 ? -1.456 -15.470 -12.091 1.00 90.81 75 SER A C 1
ATOM 621 O O . SER A 1 75 ? -2.320 -15.589 -12.957 1.00 90.81 75 SER A O 1
ATOM 623 N N . GLY A 1 76 ? -0.189 -15.851 -12.282 1.00 93.31 76 GLY A N 1
ATOM 624 C CA . GLY A 1 76 ? 0.291 -16.293 -13.594 1.00 93.31 76 GLY A CA 1
ATOM 625 C C . GLY A 1 76 ? 0.367 -15.145 -14.601 1.00 93.31 76 GLY A C 1
ATOM 626 O O . GLY A 1 76 ? -0.236 -15.215 -15.664 1.00 93.31 76 GLY A O 1
ATOM 627 N N . TRP A 1 77 ? 1.084 -14.074 -14.262 1.00 96.62 77 TRP A N 1
ATOM 628 C CA . TRP A 1 77 ? 1.271 -12.938 -15.162 1.00 96.62 77 TRP A CA 1
ATOM 629 C C . TRP A 1 77 ? 2.382 -13.215 -16.188 1.00 96.62 77 TRP A C 1
ATOM 631 O O . TRP A 1 77 ? 3.477 -13.649 -15.824 1.00 96.62 77 TRP A O 1
ATOM 641 N N . TYR A 1 78 ? 2.137 -12.941 -17.470 1.00 97.56 78 TYR A N 1
ATOM 642 C CA . TYR A 1 78 ? 3.093 -13.165 -18.564 1.00 97.56 78 TYR A CA 1
ATOM 643 C C . TYR A 1 78 ? 3.329 -11.888 -19.370 1.00 97.56 78 TYR A C 1
ATOM 645 O O . TYR A 1 78 ? 2.472 -11.012 -19.399 1.00 97.56 78 TYR A O 1
ATOM 653 N N . CYS A 1 79 ? 4.459 -11.798 -20.086 1.00 97.81 79 CYS A N 1
ATOM 654 C CA . CYS A 1 79 ? 4.769 -10.628 -20.919 1.00 97.81 79 CYS A CA 1
ATOM 655 C C . CYS A 1 79 ? 3.633 -10.269 -21.889 1.00 97.81 79 CYS A C 1
ATOM 657 O O . CYS A 1 79 ? 3.361 -9.088 -22.036 1.00 97.81 79 CYS A O 1
ATOM 659 N N . SER A 1 80 ? 2.929 -11.256 -22.458 1.00 97.00 80 SER A N 1
ATOM 660 C CA . SER A 1 80 ? 1.754 -11.066 -23.333 1.00 97.00 80 SER A CA 1
ATOM 661 C C . SER A 1 80 ? 0.597 -10.294 -22.707 1.00 97.00 80 SER A C 1
ATOM 663 O O . SER A 1 80 ? -0.283 -9.832 -23.421 1.00 97.00 80 SER A O 1
ATOM 665 N N . MET A 1 81 ? 0.597 -10.147 -21.385 1.00 96.62 81 MET A N 1
ATOM 666 C CA . MET A 1 81 ? -0.393 -9.389 -20.628 1.00 96.62 81 MET A CA 1
ATOM 667 C C . MET A 1 81 ? 0.061 -7.952 -20.344 1.00 96.62 81 MET A C 1
ATOM 669 O O . MET A 1 81 ? -0.648 -7.213 -19.664 1.00 96.62 81 MET A O 1
ATOM 673 N N . SER A 1 82 ? 1.256 -7.553 -20.792 1.00 96.25 82 SER A N 1
ATOM 674 C CA . SER A 1 82 ? 1.704 -6.168 -20.670 1.00 96.25 82 SER A CA 1
ATOM 675 C C . SER A 1 82 ? 0.888 -5.278 -21.610 1.00 96.25 82 SER A C 1
ATOM 677 O O . SER A 1 82 ? 0.766 -5.612 -22.788 1.00 96.25 82 SER A O 1
ATOM 679 N N . PRO A 1 83 ? 0.356 -4.143 -21.122 1.00 95.19 83 PRO A N 1
ATOM 680 C CA . PRO A 1 83 ? -0.337 -3.177 -21.967 1.00 95.19 83 PRO A CA 1
ATOM 681 C C . PRO A 1 83 ? 0.624 -2.380 -22.864 1.00 95.19 83 PRO A C 1
ATOM 683 O O . PRO A 1 83 ? 0.171 -1.714 -23.786 1.00 95.19 83 PRO A O 1
ATOM 686 N N . ASP A 1 84 ? 1.934 -2.421 -22.598 1.00 95.31 84 ASP A N 1
ATOM 687 C CA . ASP A 1 84 ? 2.943 -1.767 -23.431 1.00 95.31 84 ASP A CA 1
ATOM 688 C C . ASP A 1 84 ? 3.312 -2.674 -24.609 1.00 95.31 84 ASP A C 1
ATOM 690 O O . ASP A 1 84 ? 3.968 -3.705 -24.436 1.00 95.31 84 ASP A O 1
ATOM 694 N N . GLU A 1 85 ? 2.907 -2.278 -25.814 1.00 95.69 85 GLU A N 1
ATOM 695 C CA . GLU A 1 85 ? 3.153 -3.020 -27.055 1.00 95.69 85 GLU A CA 1
ATOM 696 C C . GLU A 1 85 ? 4.645 -3.245 -27.334 1.00 95.69 85 GLU A C 1
ATOM 698 O O . GLU A 1 85 ? 5.014 -4.249 -27.941 1.00 95.69 85 GLU A O 1
ATOM 703 N N . ASN A 1 86 ? 5.526 -2.381 -26.821 1.00 95.62 86 ASN A N 1
ATOM 704 C CA . ASN A 1 86 ? 6.969 -2.560 -26.966 1.00 95.62 86 ASN A CA 1
ATOM 705 C C . ASN A 1 86 ? 7.523 -3.638 -26.035 1.00 95.62 86 ASN A C 1
ATOM 707 O O . ASN A 1 86 ? 8.646 -4.089 -26.223 1.00 95.62 86 ASN A O 1
ATOM 711 N N . TYR A 1 87 ? 6.778 -4.065 -25.016 1.00 96.12 87 TYR A N 1
ATOM 712 C CA . TYR A 1 87 ? 7.247 -5.036 -24.028 1.00 96.12 87 TYR A CA 1
ATOM 713 C C . TYR A 1 87 ? 6.244 -6.172 -23.770 1.00 96.12 87 TYR A C 1
ATOM 715 O O . TYR A 1 87 ? 6.418 -6.956 -22.828 1.00 96.12 87 TYR A O 1
ATOM 723 N N . ASN A 1 88 ? 5.254 -6.339 -24.648 1.00 96.81 88 ASN A N 1
ATOM 724 C CA . ASN A 1 88 ? 4.223 -7.369 -24.545 1.00 96.81 88 ASN A CA 1
ATOM 725 C C . ASN A 1 88 ? 4.656 -8.766 -25.038 1.00 96.81 88 ASN A C 1
ATOM 727 O O . ASN A 1 88 ? 3.846 -9.679 -25.119 1.00 96.81 88 ASN A O 1
ATOM 731 N N . SER A 1 89 ? 5.933 -8.987 -25.349 1.00 97.56 89 SER A N 1
ATOM 732 C CA . SER A 1 89 ? 6.445 -10.304 -25.744 1.00 97.56 89 SER A CA 1
ATOM 733 C C . SER A 1 89 ? 7.605 -10.746 -24.859 1.00 97.56 89 SER A C 1
ATOM 735 O O . SER A 1 89 ? 8.362 -9.938 -24.308 1.00 97.56 89 SER A O 1
ATOM 737 N N . CYS A 1 90 ? 7.747 -12.064 -24.703 1.00 98.12 90 CYS A N 1
ATOM 738 C CA . CYS A 1 90 ? 8.917 -12.659 -24.066 1.00 98.12 90 CYS A CA 1
ATOM 739 C C . CYS A 1 90 ? 10.180 -12.510 -24.921 1.00 98.12 90 CYS A C 1
ATOM 741 O O . CYS A 1 90 ? 11.278 -12.587 -24.368 1.00 98.12 90 CYS A O 1
ATOM 743 N N . GLU A 1 91 ? 10.036 -12.306 -26.228 1.00 97.31 91 GLU A N 1
ATOM 744 C CA . GLU A 1 91 ? 11.148 -12.114 -27.162 1.00 97.31 91 GLU A CA 1
ATOM 745 C C . GLU A 1 91 ? 11.751 -10.717 -27.026 1.00 97.31 91 GLU A C 1
ATOM 747 O O . GLU A 1 91 ? 12.963 -10.553 -27.162 1.00 97.31 91 GLU A O 1
ATOM 752 N N . THR A 1 92 ? 10.942 -9.724 -26.648 1.00 97.19 92 THR A N 1
ATOM 753 C CA . THR A 1 92 ? 11.437 -8.363 -26.477 1.00 97.19 92 THR A CA 1
ATOM 754 C C . THR A 1 92 ? 12.388 -8.264 -25.278 1.00 97.19 92 THR A C 1
ATOM 756 O O . THR A 1 92 ? 12.112 -8.853 -24.217 1.00 97.19 92 THR A O 1
ATOM 759 N N . PRO A 1 93 ? 13.506 -7.519 -25.387 1.00 97.12 93 PRO A N 1
ATOM 760 C CA . PRO A 1 93 ? 14.421 -7.299 -24.273 1.00 97.12 93 PRO A CA 1
ATOM 761 C C . PRO A 1 93 ? 13.744 -6.718 -23.023 1.00 97.12 93 PRO A C 1
ATOM 763 O O . PRO A 1 93 ? 12.601 -6.254 -23.033 1.00 97.12 93 PRO A O 1
ATOM 766 N N . GLN A 1 94 ? 14.432 -6.799 -21.887 1.00 97.00 94 GLN A N 1
ATOM 767 C CA . GLN A 1 94 ? 13.998 -6.077 -20.693 1.00 97.00 94 GLN A CA 1
ATOM 768 C C . GLN A 1 94 ? 14.250 -4.581 -20.878 1.00 97.00 94 GLN A C 1
ATOM 770 O O . GLN A 1 94 ? 15.259 -4.201 -21.466 1.00 97.00 94 GLN A O 1
ATOM 775 N N . ALA A 1 95 ? 13.340 -3.751 -20.370 1.00 95.31 95 ALA A N 1
ATOM 776 C CA . ALA A 1 95 ? 13.531 -2.310 -20.363 1.00 95.31 95 ALA A CA 1
ATOM 777 C C . ALA A 1 95 ? 14.802 -1.947 -19.578 1.00 95.31 95 ALA A C 1
ATOM 779 O O . ALA A 1 95 ? 15.015 -2.433 -18.465 1.00 95.31 95 ALA A O 1
ATOM 780 N N . VAL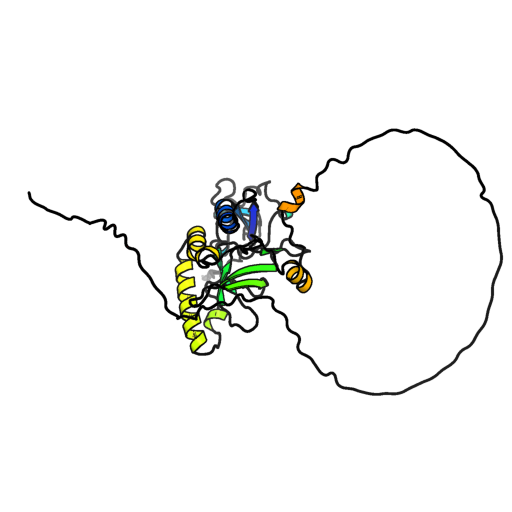 A 1 96 ? 15.629 -1.077 -20.159 1.00 95.00 96 VAL A N 1
ATOM 781 C CA . VAL A 1 96 ? 16.892 -0.610 -19.558 1.00 95.00 96 VAL A CA 1
ATOM 782 C C . VAL A 1 96 ? 16.681 0.204 -18.282 1.00 95.00 96 VAL A C 1
ATOM 784 O O . VAL A 1 96 ? 17.575 0.280 -17.451 1.00 95.00 96 VAL A O 1
ATOM 787 N N . SER A 1 97 ? 15.486 0.770 -18.107 1.00 93.12 97 SER A N 1
ATOM 788 C CA . SER A 1 97 ? 15.074 1.500 -16.907 1.00 93.12 97 SER A CA 1
ATOM 789 C C . SER A 1 97 ? 14.798 0.600 -15.699 1.00 93.12 97 SER A C 1
ATOM 791 O O . SER A 1 97 ? 14.549 1.105 -14.609 1.00 93.12 97 SER A O 1
ATOM 793 N N . PHE A 1 98 ? 14.817 -0.729 -15.852 1.00 95.81 98 PHE A N 1
ATOM 794 C CA . PHE A 1 98 ? 14.647 -1.627 -14.715 1.00 95.81 98 PHE A CA 1
ATOM 795 C C . PHE A 1 98 ? 15.894 -1.622 -13.820 1.00 95.81 98 PHE A C 1
ATOM 797 O O . PHE A 1 98 ? 16.919 -2.212 -14.165 1.00 95.81 98 PHE A O 1
ATOM 804 N N . CYS A 1 99 ? 15.764 -1.049 -12.625 1.00 94.56 99 CYS A N 1
ATOM 805 C CA . CYS A 1 99 ? 16.802 -1.040 -11.599 1.00 94.56 99 CYS A CA 1
ATOM 806 C C . CYS A 1 99 ? 16.266 -1.647 -10.295 1.00 94.56 99 CYS A C 1
ATOM 808 O O . CYS A 1 99 ? 15.578 -0.990 -9.524 1.00 94.56 99 CYS A O 1
ATOM 810 N N . LYS A 1 100 ? 16.568 -2.924 -10.016 1.00 93.19 100 LYS A N 1
ATOM 811 C CA . LYS A 1 100 ? 15.999 -3.633 -8.850 1.00 93.19 100 LYS A CA 1
ATOM 812 C C . LYS A 1 100 ? 16.316 -2.957 -7.504 1.00 93.19 100 LYS A C 1
ATOM 814 O O . LYS A 1 100 ? 15.504 -3.051 -6.589 1.00 93.19 100 LYS A O 1
ATOM 819 N N . SER A 1 101 ? 17.477 -2.315 -7.368 1.00 91.62 101 SER A N 1
ATOM 820 C CA . SER A 1 101 ? 17.898 -1.627 -6.137 1.00 91.62 101 SER A CA 1
ATOM 821 C C . SER A 1 101 ? 17.104 -0.356 -5.834 1.00 91.62 101 SER A C 1
ATOM 823 O O . SER A 1 101 ? 17.117 0.087 -4.693 1.00 91.62 101 SER A O 1
ATOM 825 N N . GLU A 1 102 ? 16.393 0.197 -6.814 1.00 91.31 102 GLU A N 1
ATOM 826 C CA . GLU A 1 102 ? 15.509 1.361 -6.647 1.00 91.31 102 GLU A CA 1
ATOM 827 C C . GLU A 1 102 ? 14.055 0.954 -6.370 1.00 91.31 102 GLU A C 1
ATOM 829 O O . GLU A 1 102 ? 13.190 1.802 -6.170 1.00 91.31 102 GLU A O 1
ATOM 834 N N . LEU A 1 103 ? 13.765 -0.350 -6.371 1.00 95.06 103 LEU A N 1
ATOM 835 C CA . LEU A 1 103 ? 12.415 -0.871 -6.211 1.00 95.06 103 LEU A CA 1
ATOM 836 C C . LEU A 1 103 ? 12.216 -1.501 -4.838 1.00 95.06 103 LEU A C 1
ATOM 838 O O . LEU A 1 103 ? 13.110 -2.149 -4.283 1.00 95.06 103 LEU A O 1
ATOM 842 N N . LEU A 1 104 ? 10.994 -1.363 -4.335 1.00 95.25 104 LEU A N 1
ATOM 843 C CA . LEU A 1 104 ? 10.574 -1.861 -3.036 1.00 95.25 104 LEU A CA 1
ATOM 844 C C . LEU A 1 104 ? 9.832 -3.199 -3.179 1.00 95.25 104 LEU A C 1
ATOM 846 O O . LEU A 1 104 ? 8.849 -3.311 -3.906 1.00 95.25 104 LEU A O 1
ATOM 850 N N . ASP A 1 105 ? 10.237 -4.221 -2.430 1.00 95.69 105 ASP A N 1
ATOM 851 C CA . ASP A 1 105 ? 9.411 -5.406 -2.188 1.00 95.69 105 ASP A CA 1
ATOM 852 C C . ASP A 1 105 ? 8.300 -5.058 -1.183 1.00 95.69 105 ASP A C 1
ATOM 854 O O . ASP A 1 105 ? 8.417 -5.233 0.041 1.00 95.69 105 ASP A O 1
ATOM 858 N N . ALA A 1 106 ? 7.188 -4.567 -1.723 1.00 94.75 106 ALA A N 1
ATOM 859 C CA . ALA A 1 106 ? 5.965 -4.296 -0.991 1.00 94.75 106 ALA A CA 1
ATOM 860 C C . ALA A 1 106 ? 4.806 -5.164 -1.498 1.00 94.75 106 ALA A C 1
ATOM 862 O O . ALA A 1 106 ? 4.525 -5.225 -2.689 1.00 94.75 106 ALA A O 1
ATOM 863 N N . ARG A 1 107 ? 4.100 -5.808 -0.559 1.00 93.12 107 ARG A N 1
ATOM 864 C CA . ARG A 1 107 ? 2.865 -6.569 -0.823 1.00 93.12 107 ARG A CA 1
ATOM 865 C C . ARG A 1 107 ? 1.641 -5.684 -1.014 1.00 93.12 107 ARG A C 1
ATOM 867 O O . ARG A 1 107 ? 0.666 -6.132 -1.602 1.00 93.12 107 ARG A O 1
ATOM 874 N N . PHE A 1 108 ? 1.683 -4.476 -0.466 1.00 95.94 108 PHE A N 1
ATOM 875 C CA . PHE A 1 108 ? 0.567 -3.544 -0.422 1.00 95.94 108 PHE A CA 1
ATOM 876 C C . PHE A 1 108 ? 1.070 -2.132 -0.713 1.00 95.94 108 PHE A C 1
ATOM 878 O O . PHE A 1 108 ? 2.232 -1.820 -0.439 1.00 95.94 108 PHE A O 1
ATOM 885 N N . THR A 1 109 ? 0.183 -1.292 -1.234 1.00 95.81 109 THR A N 1
ATOM 886 C CA . THR A 1 109 ? 0.408 0.141 -1.449 1.00 95.81 109 THR A CA 1
ATOM 887 C C . THR A 1 109 ? -0.748 0.941 -0.848 1.00 95.81 109 THR A C 1
ATOM 889 O O . THR A 1 109 ? -1.704 0.355 -0.340 1.00 95.81 109 THR A O 1
ATOM 892 N N . ILE A 1 110 ? -0.680 2.271 -0.878 1.00 95.56 110 ILE A N 1
ATOM 893 C CA . ILE A 1 110 ? -1.784 3.123 -0.417 1.00 95.56 110 ILE A CA 1
ATOM 894 C C . ILE A 1 110 ? -3.111 2.753 -1.093 1.00 95.56 110 ILE A C 1
ATOM 896 O O . ILE A 1 110 ? -3.187 2.521 -2.296 1.00 95.56 110 ILE A O 1
ATOM 900 N N . GLY A 1 111 ? -4.173 2.679 -0.298 1.00 96.50 111 GLY A N 1
ATOM 901 C CA . GLY A 1 111 ? -5.503 2.269 -0.736 1.00 96.50 111 GLY A CA 1
ATOM 902 C C . GLY A 1 111 ? -5.699 0.758 -0.891 1.00 96.50 111 GLY A C 1
ATOM 903 O O . GLY A 1 111 ? -6.847 0.332 -1.061 1.00 96.50 111 GLY A O 1
ATOM 904 N N . SER A 1 112 ? -4.646 -0.067 -0.780 1.00 97.44 112 SER A N 1
ATOM 905 C CA . SER A 1 112 ? -4.798 -1.524 -0.710 1.00 97.44 112 SER A CA 1
ATOM 906 C C . SER A 1 112 ? -5.639 -1.902 0.512 1.00 97.44 112 SER A C 1
ATOM 908 O O . SER A 1 112 ? -5.377 -1.466 1.637 1.00 97.44 112 SER A O 1
ATOM 910 N N . LEU A 1 113 ? -6.651 -2.742 0.292 1.00 97.88 113 LEU A N 1
ATOM 911 C CA . LEU A 1 113 ? -7.506 -3.264 1.356 1.00 97.88 113 LEU A CA 1
ATOM 912 C C . LEU A 1 113 ? -6.871 -4.499 1.987 1.00 97.88 113 LEU A C 1
ATOM 914 O O . LEU A 1 113 ? -6.489 -5.453 1.302 1.00 97.88 113 LEU A O 1
ATOM 918 N N . VAL A 1 114 ? -6.800 -4.497 3.312 1.00 97.94 114 VAL A N 1
ATOM 919 C CA . VAL A 1 114 ? -6.096 -5.515 4.087 1.00 97.94 114 VAL A CA 1
ATOM 920 C C . VAL A 1 114 ? -6.917 -5.985 5.284 1.00 97.94 114 VAL A C 1
ATOM 922 O O . VAL A 1 114 ? -7.913 -5.380 5.677 1.00 97.94 114 VAL A O 1
ATOM 925 N N . VAL A 1 115 ? -6.478 -7.085 5.883 1.00 98.00 115 VAL A N 1
ATOM 926 C CA . VAL A 1 115 ? -6.837 -7.466 7.247 1.00 98.00 115 VAL A CA 1
ATOM 927 C C . VAL A 1 115 ? -5.579 -7.367 8.089 1.00 98.00 115 VAL A C 1
ATOM 929 O O . VAL A 1 115 ? -4.543 -7.930 7.729 1.00 98.00 115 VAL A O 1
ATOM 932 N N . ALA A 1 116 ? -5.657 -6.637 9.193 1.00 98.19 116 ALA A N 1
ATOM 933 C CA . ALA A 1 116 ? -4.527 -6.394 10.071 1.00 98.19 116 ALA A CA 1
ATOM 934 C C . ALA A 1 116 ? -4.788 -6.959 11.468 1.00 98.19 116 ALA A C 1
ATOM 936 O O . ALA A 1 116 ? -5.924 -6.991 11.948 1.00 98.19 116 ALA A O 1
ATOM 937 N N . LYS A 1 117 ? -3.717 -7.411 12.122 1.00 97.31 117 LYS A N 1
ATOM 938 C CA . LYS A 1 117 ? -3.743 -7.917 13.494 1.00 97.31 117 LYS A CA 1
ATOM 939 C C . LYS A 1 117 ? -2.837 -7.079 14.378 1.00 97.31 117 LYS A C 1
ATOM 941 O O . LYS A 1 117 ? -1.627 -7.045 14.175 1.00 97.31 117 LYS A O 1
ATOM 946 N N . ILE A 1 118 ? -3.423 -6.504 15.420 1.00 96.38 118 ILE A N 1
ATOM 947 C CA . ILE A 1 118 ? -2.689 -5.896 16.534 1.00 96.38 118 ILE A CA 1
ATOM 948 C C . ILE A 1 118 ? -2.891 -6.723 17.806 1.00 96.38 118 ILE A C 1
ATOM 950 O O . ILE A 1 118 ? -3.785 -7.576 17.888 1.00 96.38 118 ILE A O 1
ATOM 954 N N . GLN A 1 119 ? -2.009 -6.551 18.784 1.00 93.62 119 GLN A N 1
ATOM 955 C CA . GLN A 1 119 ? -2.101 -7.257 20.061 1.00 93.62 119 GLN A CA 1
ATOM 956 C C . GLN A 1 119 ? -3.401 -6.879 20.789 1.00 93.62 119 GLN A C 1
ATOM 958 O O . GLN A 1 119 ? -3.845 -5.744 20.703 1.00 93.62 119 GLN A O 1
ATOM 963 N N . GLY A 1 120 ? -4.048 -7.840 21.456 1.00 93.44 120 GLY A N 1
ATOM 964 C CA . GLY A 1 120 ? -5.305 -7.609 22.188 1.00 93.44 120 GLY A CA 1
ATOM 965 C C . GLY A 1 120 ? -6.584 -7.550 21.337 1.00 93.44 120 GLY A C 1
ATOM 966 O O . GLY A 1 120 ? -7.668 -7.746 21.875 1.00 93.44 120 GLY A O 1
ATOM 967 N N . HIS A 1 121 ? -6.483 -7.378 20.016 1.00 94.31 121 HIS A N 1
ATOM 968 C CA . HIS A 1 121 ? -7.643 -7.290 19.116 1.00 94.31 121 HIS A CA 1
ATOM 969 C C . HIS A 1 121 ? -7.719 -8.480 18.150 1.00 94.31 121 HIS A C 1
ATOM 971 O O . HIS A 1 121 ? -6.686 -9.087 17.858 1.00 94.31 121 HIS A O 1
ATOM 977 N N . PRO A 1 122 ? -8.903 -8.854 17.635 1.00 95.88 122 PRO A N 1
ATOM 978 C CA . PRO A 1 122 ? -9.004 -9.857 16.577 1.00 95.88 122 PRO A CA 1
ATOM 979 C C . PRO A 1 122 ? -8.437 -9.330 15.249 1.00 95.88 122 PRO A C 1
ATOM 981 O O . PRO A 1 122 ? -8.019 -8.176 15.152 1.00 95.88 122 PRO A O 1
ATOM 984 N N . TRP A 1 123 ? -8.397 -10.174 14.218 1.00 97.44 123 TRP A N 1
ATOM 985 C CA . TRP A 1 123 ? -8.099 -9.701 12.868 1.00 97.44 123 TRP A CA 1
ATOM 986 C C . TRP A 1 123 ? -9.197 -8.740 12.418 1.00 97.44 123 TRP A C 1
ATOM 988 O O . TRP A 1 123 ? -10.386 -9.055 12.529 1.00 97.44 123 TRP A O 1
ATOM 998 N N . TRP A 1 124 ? -8.795 -7.568 11.932 1.00 97.69 124 TRP A N 1
ATOM 999 C CA . TRP A 1 124 ? -9.712 -6.471 11.644 1.00 97.69 124 TRP A CA 1
ATOM 1000 C C . TRP A 1 124 ? -9.505 -5.920 10.230 1.00 97.69 124 TRP A C 1
ATOM 1002 O O . TRP A 1 124 ? -8.355 -5.798 9.792 1.00 97.69 124 TRP A O 1
ATOM 1012 N N . PRO A 1 125 ? -10.580 -5.596 9.487 1.00 97.88 125 PRO A N 1
ATOM 1013 C CA . PRO A 1 125 ? -10.455 -4.991 8.167 1.00 97.88 125 PRO A CA 1
ATOM 1014 C C . PRO A 1 125 ? -9.834 -3.593 8.259 1.00 97.88 125 PRO A C 1
ATOM 1016 O O . PRO A 1 125 ? -10.227 -2.774 9.089 1.00 97.88 125 PRO A O 1
ATOM 1019 N N . ALA A 1 126 ? -8.897 -3.299 7.365 1.00 98.50 126 ALA A N 1
ATOM 1020 C CA . ALA A 1 126 ? -8.211 -2.017 7.296 1.00 98.50 126 ALA A CA 1
ATOM 1021 C C . ALA A 1 126 ? -7.848 -1.648 5.849 1.00 98.50 126 ALA A C 1
ATOM 1023 O O . ALA A 1 126 ? -8.005 -2.442 4.919 1.00 98.50 126 ALA A O 1
ATOM 1024 N N . MET A 1 127 ? -7.363 -0.428 5.658 1.00 98.25 127 MET A N 1
ATOM 1025 C CA . MET A 1 127 ? -6.805 0.064 4.403 1.00 98.25 127 MET A CA 1
ATOM 1026 C C . MET A 1 127 ? -5.408 0.613 4.672 1.00 98.25 127 MET A C 1
ATOM 1028 O O . MET A 1 127 ? -5.205 1.301 5.670 1.00 98.25 127 MET A O 1
ATOM 1032 N N . VAL A 1 128 ? -4.449 0.314 3.799 1.00 98.31 128 VAL A N 1
ATOM 1033 C CA . VAL A 1 128 ? -3.127 0.950 3.856 1.00 98.31 128 VAL A CA 1
ATOM 1034 C C . VAL A 1 128 ? -3.284 2.424 3.489 1.00 98.31 128 VAL A C 1
ATOM 1036 O O . VAL A 1 128 ? -3.902 2.753 2.479 1.00 98.31 128 VAL A O 1
ATOM 1039 N N . ASP A 1 129 ? -2.747 3.314 4.311 1.00 97.44 129 ASP A N 1
ATOM 1040 C CA . ASP A 1 129 ? -2.841 4.765 4.134 1.00 97.44 129 ASP A CA 1
ATOM 1041 C C . ASP A 1 129 ? -1.560 5.412 4.656 1.00 97.44 129 ASP A C 1
ATOM 1043 O O . ASP A 1 129 ? -0.825 4.799 5.433 1.00 97.44 129 ASP A O 1
ATOM 1047 N N . ASP A 1 130 ? -1.302 6.648 4.250 1.00 94.94 130 ASP A N 1
ATOM 1048 C CA . ASP A 1 130 ? -0.188 7.408 4.797 1.00 94.94 130 ASP A CA 1
ATOM 1049 C C . ASP A 1 130 ? -0.407 7.702 6.277 1.00 94.94 130 ASP A C 1
ATOM 1051 O O . ASP A 1 130 ? -1.508 8.054 6.710 1.00 94.94 130 ASP A O 1
ATOM 1055 N N . ASP A 1 131 ? 0.664 7.572 7.051 1.00 93.31 131 ASP A N 1
ATOM 1056 C CA . ASP A 1 131 ? 0.683 8.074 8.410 1.00 93.31 131 ASP A CA 1
ATOM 1057 C C . ASP A 1 131 ? 0.492 9.603 8.387 1.00 93.31 131 ASP A C 1
ATOM 1059 O O . ASP A 1 131 ? 1.232 10.298 7.682 1.00 93.31 131 ASP A O 1
ATOM 1063 N N . PRO A 1 132 ? -0.495 10.151 9.118 1.00 91.06 132 PRO A N 1
ATOM 1064 C CA . PRO A 1 132 ? -0.770 11.581 9.123 1.00 91.06 132 PRO A CA 1
ATOM 1065 C C . PRO A 1 132 ? 0.363 12.440 9.696 1.00 91.06 132 PRO A C 1
ATOM 1067 O O . PRO A 1 132 ? 0.348 13.645 9.469 1.00 91.06 132 PRO A O 1
ATOM 1070 N N . GLU A 1 133 ? 1.331 11.872 10.412 1.00 86.31 133 GLU A N 1
ATOM 1071 C CA . GLU A 1 133 ? 2.494 12.584 10.952 1.00 86.31 133 GLU A CA 1
ATOM 1072 C C . GLU A 1 133 ? 3.715 12.470 10.033 1.00 86.31 133 GLU A C 1
ATOM 1074 O O . GLU A 1 133 ? 4.440 13.447 9.846 1.00 86.31 133 GLU A O 1
ATOM 1079 N N . PHE A 1 134 ? 3.926 11.295 9.431 1.00 84.44 134 PHE A N 1
ATOM 1080 C CA . PHE A 1 134 ? 5.139 10.981 8.655 1.00 84.44 134 PHE A CA 1
ATOM 1081 C C . PHE A 1 134 ? 4.943 11.015 7.139 1.00 84.44 134 PHE A C 1
ATOM 1083 O O . PHE A 1 134 ? 5.910 10.914 6.389 1.00 84.44 134 PHE A O 1
ATOM 1090 N N . LEU A 1 135 ? 3.698 11.119 6.668 1.00 89.62 135 LEU A N 1
ATOM 1091 C CA . LEU A 1 135 ? 3.331 11.042 5.251 1.00 89.62 135 LEU A CA 1
ATOM 1092 C C . LEU A 1 135 ? 3.852 9.767 4.567 1.00 89.62 135 LEU A C 1
ATOM 1094 O O . LEU A 1 135 ? 4.174 9.771 3.377 1.00 89.62 135 LEU A O 1
ATOM 1098 N N . GLN A 1 136 ? 3.956 8.677 5.327 1.00 91.06 136 GLN A N 1
ATOM 1099 C CA . GLN A 1 136 ? 4.573 7.428 4.904 1.00 91.06 136 GLN A CA 1
ATOM 1100 C C . GLN A 1 136 ? 3.649 6.253 5.220 1.00 91.06 136 GLN A C 1
ATOM 1102 O O . GLN A 1 136 ? 3.093 6.180 6.312 1.00 91.06 136 GLN A O 1
ATOM 1107 N N . PHE A 1 137 ? 3.511 5.306 4.291 1.00 95.06 137 PHE A N 1
ATOM 1108 C CA . PHE A 1 137 ? 2.636 4.138 4.466 1.00 95.06 137 PHE A CA 1
ATOM 1109 C C . PHE A 1 137 ? 3.388 2.826 4.739 1.00 95.06 137 PHE A C 1
ATOM 1111 O O . PHE A 1 137 ? 2.763 1.802 5.019 1.00 95.06 137 PHE A O 1
ATOM 1118 N N . TYR A 1 138 ? 4.719 2.818 4.630 1.00 95.25 138 TYR A N 1
ATOM 1119 C CA . TYR A 1 138 ? 5.547 1.635 4.869 1.00 95.25 138 TYR A CA 1
ATOM 1120 C C . TYR A 1 138 ? 6.863 1.979 5.567 1.00 95.25 138 TYR A C 1
ATOM 1122 O O . TYR A 1 138 ? 7.394 3.073 5.393 1.00 95.25 138 TYR A O 1
ATOM 1130 N N . TRP A 1 139 ? 7.424 1.000 6.280 1.00 93.12 139 TRP A N 1
ATOM 1131 C CA . TRP A 1 139 ? 8.789 1.076 6.800 1.00 93.12 139 TRP A CA 1
ATOM 1132 C C . TRP A 1 139 ? 9.691 0.056 6.102 1.00 93.12 139 TRP A C 1
ATOM 1134 O O . TRP A 1 139 ? 9.332 -1.129 6.092 1.00 93.12 139 TRP A O 1
ATOM 1144 N N . PRO A 1 140 ? 10.834 0.453 5.515 1.00 91.94 140 PRO A N 1
ATOM 1145 C CA . PRO A 1 140 ? 11.751 -0.480 4.866 1.00 91.94 140 PRO A CA 1
ATOM 1146 C C . PRO A 1 140 ? 12.610 -1.252 5.876 1.00 91.94 140 PRO A C 1
ATOM 1148 O O . PRO A 1 140 ? 12.796 -0.852 7.023 1.00 91.94 140 PRO A O 1
ATOM 1151 N N . SER A 1 141 ? 13.158 -2.385 5.452 1.00 92.06 141 SER A N 1
ATOM 1152 C CA . SER A 1 141 ? 14.170 -3.113 6.218 1.00 92.06 141 SER A CA 1
ATOM 1153 C C . SER A 1 141 ? 15.535 -2.418 6.137 1.00 92.06 141 SER A C 1
ATOM 1155 O O . SER A 1 141 ? 15.867 -1.793 5.136 1.00 92.06 141 SER A O 1
ATOM 1157 N N . ARG A 1 142 ? 16.367 -2.573 7.178 1.00 86.06 142 ARG A N 1
ATOM 1158 C CA . ARG A 1 142 ? 17.765 -2.093 7.188 1.00 86.06 142 ARG A CA 1
ATOM 1159 C C . ARG A 1 142 ? 18.660 -2.809 6.180 1.00 86.06 142 ARG A C 1
ATOM 1161 O O . ARG A 1 142 ? 19.669 -2.260 5.763 1.00 86.06 142 ARG A O 1
ATOM 1168 N N . THR A 1 143 ? 18.336 -4.058 5.861 1.00 87.44 143 THR A N 1
ATOM 1169 C CA . THR A 1 143 ? 19.222 -4.964 5.113 1.00 87.44 143 THR A CA 1
ATOM 1170 C C . THR A 1 143 ? 18.650 -5.378 3.764 1.00 87.44 143 THR A C 1
ATOM 1172 O O . THR A 1 143 ? 19.309 -6.076 2.998 1.00 87.44 143 THR A O 1
ATOM 1175 N N . SER A 1 144 ? 17.413 -4.983 3.466 1.00 89.69 144 SER A N 1
ATOM 1176 C CA . SER A 1 144 ? 16.740 -5.321 2.216 1.00 89.69 144 SER A CA 1
ATOM 1177 C C . SER A 1 144 ? 15.762 -4.222 1.824 1.00 89.69 144 SER A C 1
ATOM 1179 O O . SER A 1 144 ? 15.192 -3.563 2.688 1.00 89.69 144 SER A O 1
ATOM 1181 N N . ASN A 1 145 ? 15.465 -4.105 0.532 1.00 90.38 145 ASN A N 1
ATOM 1182 C CA . ASN A 1 145 ? 14.419 -3.208 0.034 1.00 90.38 145 ASN A CA 1
ATOM 1183 C C . ASN A 1 145 ? 13.004 -3.759 0.290 1.00 90.38 145 ASN A C 1
ATOM 1185 O O . ASN A 1 145 ? 12.113 -3.576 -0.528 1.00 90.38 145 ASN A O 1
ATOM 1189 N N . ALA A 1 146 ? 12.779 -4.500 1.374 1.00 94.56 146 ALA A N 1
ATOM 1190 C CA . ALA A 1 146 ? 11.467 -5.038 1.707 1.00 94.56 146 ALA A CA 1
ATOM 1191 C C . ALA A 1 146 ? 10.757 -4.140 2.718 1.00 94.56 146 ALA A C 1
ATOM 1193 O O . ALA A 1 146 ? 11.329 -3.783 3.748 1.00 94.56 146 ALA A O 1
ATOM 1194 N N . ALA A 1 147 ? 9.484 -3.839 2.466 1.00 95.75 147 ALA A N 1
ATOM 1195 C CA . ALA A 1 147 ? 8.622 -3.202 3.456 1.00 95.75 147 ALA A CA 1
ATOM 1196 C C . ALA A 1 147 ? 8.323 -4.185 4.600 1.00 95.75 147 ALA A C 1
ATOM 1198 O O . ALA A 1 147 ? 7.739 -5.247 4.362 1.00 95.75 147 ALA A O 1
ATOM 1199 N N . ILE A 1 148 ? 8.713 -3.838 5.829 1.00 96.38 148 ILE A N 1
ATOM 1200 C CA . ILE A 1 148 ? 8.574 -4.664 7.041 1.00 96.38 148 ILE A CA 1
ATOM 1201 C C . ILE A 1 148 ? 7.426 -4.230 7.952 1.00 96.38 148 ILE A C 1
ATOM 1203 O O . ILE A 1 148 ? 6.924 -5.057 8.715 1.00 96.38 148 ILE A O 1
ATOM 1207 N N . TYR A 1 149 ? 6.966 -2.989 7.824 1.00 96.94 149 TYR A N 1
ATOM 1208 C CA . TYR A 1 149 ? 5.741 -2.488 8.442 1.00 96.94 149 TYR A CA 1
ATOM 1209 C C . TYR A 1 149 ? 4.894 -1.755 7.408 1.00 96.94 149 TYR A C 1
ATOM 1211 O O . TYR A 1 149 ? 5.432 -1.209 6.444 1.00 96.94 149 TYR A O 1
ATOM 1219 N N . TYR A 1 150 ? 3.587 -1.729 7.649 1.00 98.12 150 TYR A N 1
ATOM 1220 C CA . TYR A 1 150 ? 2.623 -0.903 6.933 1.00 98.12 150 TYR A CA 1
ATOM 1221 C C . TYR A 1 150 ? 1.833 -0.060 7.921 1.00 98.12 150 TYR A C 1
ATOM 1223 O O . TYR A 1 150 ? 1.418 -0.574 8.962 1.00 98.12 150 TYR A O 1
ATOM 1231 N N . HIS A 1 151 ? 1.598 1.200 7.578 1.00 97.75 151 HIS A N 1
ATOM 1232 C CA . HIS A 1 151 ? 0.617 2.019 8.267 1.00 97.75 151 HIS A CA 1
ATOM 1233 C C . HIS A 1 151 ? -0.770 1.707 7.698 1.00 97.75 151 HIS A C 1
ATOM 1235 O O . HIS A 1 151 ? -0.975 1.661 6.480 1.00 97.75 151 HIS A O 1
ATOM 1241 N N . VAL A 1 152 ? -1.719 1.429 8.586 1.00 98.50 152 VAL A N 1
ATOM 1242 C CA . VAL A 1 152 ? -3.087 1.064 8.221 1.00 98.50 152 VAL A CA 1
ATOM 1243 C C . VAL A 1 152 ? -4.092 1.897 8.998 1.00 98.50 152 VAL A C 1
ATOM 1245 O O . VAL A 1 152 ? -3.860 2.247 10.152 1.00 98.50 152 VAL A O 1
ATOM 1248 N N . VAL A 1 153 ? -5.238 2.156 8.376 1.00 98.25 153 VAL A N 1
ATOM 1249 C CA . VAL A 1 153 ? -6.415 2.781 8.985 1.00 98.25 153 VAL A CA 1
ATOM 1250 C C . VAL A 1 153 ? -7.523 1.742 9.036 1.00 98.25 153 VAL A C 1
ATOM 1252 O O . VAL A 1 153 ? -7.870 1.140 8.015 1.00 98.25 153 VAL A O 1
ATOM 1255 N N . PHE A 1 154 ? -8.071 1.499 10.222 1.00 98.38 154 PHE A N 1
ATOM 1256 C CA . PHE A 1 154 ? -9.068 0.454 10.418 1.00 98.38 154 PHE A CA 1
ATOM 1257 C C . PHE A 1 154 ? -10.453 0.898 9.931 1.00 98.38 154 PHE A C 1
ATOM 1259 O O . PHE A 1 154 ? -10.898 2.034 10.134 1.00 98.38 154 PHE A O 1
ATOM 1266 N N . PHE A 1 155 ? -11.170 -0.024 9.287 1.00 97.75 155 PHE A N 1
ATOM 1267 C CA . PHE A 1 155 ? -12.600 0.152 9.068 1.00 97.75 155 PHE A CA 1
ATOM 1268 C C . PHE A 1 155 ? -13.296 -0.050 10.401 1.00 97.75 155 PHE A C 1
ATOM 1270 O O . PHE A 1 155 ? -13.233 -1.131 10.973 1.00 97.75 155 PHE A O 1
ATOM 1277 N N . ASP A 1 156 ? -13.966 0.985 10.880 1.00 95.50 156 ASP A N 1
ATOM 1278 C CA . ASP A 1 156 ? -14.698 0.927 12.132 1.00 95.50 156 ASP A CA 1
ATOM 1279 C C . ASP A 1 156 ? -15.907 1.850 12.090 1.00 95.50 156 ASP A C 1
ATOM 1281 O O . ASP A 1 156 ? -15.932 2.794 11.306 1.00 95.50 156 ASP A O 1
ATOM 1285 N N . VAL A 1 157 ? -16.918 1.566 12.896 1.00 92.81 157 VAL A N 1
ATOM 1286 C CA . VAL A 1 157 ? -18.124 2.389 13.011 1.00 92.81 157 VAL A CA 1
ATOM 1287 C C . VAL A 1 157 ? -18.074 3.339 14.199 1.00 92.81 157 VAL A C 1
ATOM 1289 O O . VAL A 1 157 ? -18.780 4.340 14.177 1.00 92.81 157 VAL A O 1
ATOM 1292 N N . GLU A 1 158 ? -17.270 3.037 15.220 1.00 88.56 158 GLU A N 1
ATOM 1293 C CA . GLU A 1 158 ? -17.217 3.843 16.445 1.00 88.56 158 GLU A CA 1
ATOM 1294 C C . GLU A 1 158 ? -16.200 4.984 16.318 1.00 88.56 158 GLU A C 1
ATOM 1296 O O . GLU A 1 158 ? -16.519 6.132 16.615 1.00 88.56 158 GLU A O 1
ATOM 1301 N N . GLU A 1 159 ? -14.997 4.693 15.821 1.00 89.50 159 GLU A N 1
ATOM 1302 C CA . GLU A 1 159 ? -13.892 5.654 15.769 1.00 89.50 159 GLU A CA 1
ATOM 1303 C C . GLU A 1 159 ? -12.984 5.445 14.553 1.00 89.50 159 GLU A C 1
ATOM 1305 O O . GLU A 1 159 ? -13.090 4.458 13.827 1.00 89.50 159 GLU A O 1
ATOM 1310 N N . VAL A 1 160 ? -12.082 6.390 14.300 1.00 92.81 160 VAL A N 1
ATOM 1311 C CA . VAL A 1 160 ? -11.055 6.249 13.263 1.00 92.81 160 VAL A CA 1
ATOM 1312 C C . VAL A 1 160 ? -9.739 5.964 13.956 1.00 92.81 160 VAL A C 1
ATOM 1314 O O . VAL A 1 160 ? -9.105 6.874 14.478 1.00 92.81 160 VAL A O 1
ATOM 1317 N N . SER A 1 161 ? -9.334 4.700 13.950 1.00 95.50 161 SER A N 1
ATOM 1318 C CA . SER A 1 161 ? -8.054 4.267 14.498 1.00 95.50 161 SER A CA 1
ATOM 1319 C C . SER A 1 161 ? -7.071 3.906 13.387 1.00 95.50 161 SER A C 1
ATOM 1321 O O . SER A 1 161 ? -7.447 3.544 12.264 1.00 95.50 161 SER A O 1
ATOM 1323 N N . ARG A 1 162 ? -5.783 4.020 13.708 1.00 95.88 162 ARG A N 1
ATOM 1324 C CA . ARG A 1 162 ? -4.660 3.755 12.807 1.00 95.88 162 ARG A CA 1
ATOM 1325 C C . ARG A 1 162 ? -3.531 3.067 13.567 1.00 95.88 162 ARG A C 1
ATOM 1327 O O . ARG A 1 162 ? -3.473 3.182 14.788 1.00 95.88 162 ARG A O 1
ATOM 1334 N N . ALA A 1 163 ? -2.659 2.349 12.869 1.00 96.12 163 ALA A N 1
ATOM 1335 C CA . ALA A 1 163 ? -1.487 1.730 13.484 1.00 96.12 163 ALA A CA 1
ATOM 1336 C C . ALA A 1 163 ? -0.403 1.389 12.458 1.00 96.12 163 ALA A C 1
ATOM 1338 O O . ALA A 1 163 ? -0.698 1.065 11.306 1.00 96.12 163 ALA A O 1
ATOM 1339 N N . TRP A 1 164 ? 0.846 1.342 12.921 1.00 96.56 164 TRP A N 1
ATOM 1340 C CA . TRP A 1 164 ? 1.932 0.650 12.233 1.00 96.56 164 TRP A CA 1
ATOM 1341 C C . TRP A 1 164 ? 1.896 -0.846 12.559 1.00 96.56 164 TRP A C 1
ATOM 1343 O O . TRP A 1 164 ? 2.017 -1.254 13.7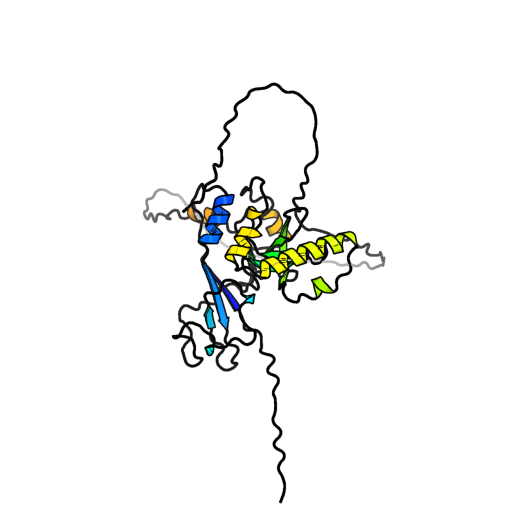13 1.00 96.56 164 TRP A O 1
ATOM 1353 N N . VAL A 1 165 ? 1.747 -1.692 11.538 1.00 97.56 165 VAL A N 1
ATOM 1354 C CA . VAL A 1 165 ? 1.574 -3.144 11.695 1.00 97.56 165 VAL A CA 1
ATOM 1355 C C . VAL A 1 165 ? 2.642 -3.898 10.907 1.00 97.56 165 VAL A C 1
ATOM 1357 O O . VAL A 1 165 ? 2.904 -3.605 9.740 1.00 97.56 165 VAL A O 1
ATOM 1360 N N . LYS A 1 166 ? 3.263 -4.903 11.539 1.00 97.19 166 LYS A N 1
ATOM 1361 C CA . LYS A 1 166 ? 4.276 -5.765 10.904 1.00 97.19 166 LYS A CA 1
ATOM 1362 C C . LYS A 1 166 ? 3.720 -6.420 9.639 1.00 97.19 166 LYS A C 1
ATOM 1364 O O . LYS A 1 166 ? 2.620 -6.964 9.663 1.00 97.19 166 LYS A O 1
ATOM 1369 N N . ARG A 1 167 ? 4.532 -6.517 8.580 1.00 96.75 167 ARG A N 1
ATOM 1370 C CA . ARG A 1 167 ? 4.212 -7.190 7.300 1.00 96.75 167 ARG A CA 1
ATOM 1371 C C . ARG A 1 167 ? 3.606 -8.587 7.489 1.00 96.75 167 ARG A C 1
ATOM 1373 O O . ARG A 1 167 ? 2.758 -9.006 6.709 1.00 96.75 167 ARG A O 1
ATOM 1380 N N . THR A 1 168 ? 4.049 -9.335 8.500 1.00 96.44 168 THR A N 1
ATOM 1381 C CA . THR A 1 168 ? 3.555 -10.693 8.796 1.00 96.44 168 THR A CA 1
ATOM 1382 C C . THR A 1 168 ? 2.122 -10.719 9.337 1.00 96.44 168 THR A C 1
ATOM 1384 O O . THR A 1 168 ? 1.427 -11.722 9.155 1.00 96.44 168 THR A O 1
ATOM 1387 N N . LEU A 1 169 ? 1.683 -9.613 9.943 1.00 97.44 169 LEU A N 1
ATOM 1388 C CA . LEU A 1 169 ? 0.378 -9.387 10.565 1.00 97.44 169 LEU A CA 1
ATOM 1389 C C . LEU A 1 169 ? -0.563 -8.540 9.690 1.00 97.44 169 LEU A C 1
ATOM 1391 O O . LEU A 1 169 ? -1.586 -8.063 10.174 1.00 97.44 169 LEU A O 1
ATOM 1395 N N . VAL A 1 170 ? -0.231 -8.375 8.407 1.00 97.75 170 VAL A N 1
ATOM 1396 C CA . VAL A 1 170 ? -1.083 -7.744 7.393 1.00 97.75 170 VAL A CA 1
ATOM 1397 C C . VAL A 1 170 ? -1.314 -8.744 6.261 1.00 97.75 170 VAL A C 1
ATOM 1399 O O . VAL A 1 170 ? -0.365 -9.294 5.694 1.00 97.75 170 VAL A O 1
ATOM 1402 N N . LYS A 1 171 ? -2.581 -9.013 5.947 1.00 95.88 171 LYS A N 1
ATOM 1403 C CA . LYS A 1 171 ? -3.018 -9.956 4.907 1.00 95.88 171 LYS A CA 1
ATOM 1404 C C . LYS A 1 171 ? -3.885 -9.243 3.867 1.00 95.88 171 LYS A C 1
ATOM 1406 O O . LYS A 1 171 ? -4.536 -8.264 4.221 1.00 95.88 171 LYS A O 1
ATOM 1411 N N . PRO A 1 172 ? -3.946 -9.722 2.612 1.00 95.06 172 PRO A N 1
ATOM 1412 C CA . PRO A 1 172 ? -4.924 -9.223 1.648 1.00 95.06 172 PRO A CA 1
ATOM 1413 C C . PRO A 1 172 ? -6.350 -9.372 2.194 1.00 95.06 172 PRO A C 1
ATOM 1415 O O . PRO A 1 172 ? -6.665 -10.388 2.809 1.00 95.06 172 PRO A O 1
ATOM 1418 N N . PHE A 1 173 ? -7.215 -8.383 1.964 1.00 95.31 173 PHE A N 1
ATOM 1419 C CA . PHE A 1 173 ? -8.606 -8.436 2.429 1.00 95.31 173 PHE A CA 1
ATOM 1420 C C . PHE A 1 173 ? -9.424 -9.550 1.757 1.00 95.31 173 PHE A C 1
ATOM 1422 O O . PHE A 1 173 ? -10.210 -10.247 2.404 1.00 95.31 173 PHE A O 1
ATOM 1429 N N . ASN A 1 174 ? -9.229 -9.730 0.451 1.00 87.19 174 ASN A N 1
ATOM 1430 C CA . ASN A 1 174 ? -10.014 -10.664 -0.346 1.00 87.19 174 ASN A CA 1
ATOM 1431 C C . ASN A 1 174 ? -9.773 -12.111 0.102 1.00 87.19 174 ASN A C 1
ATOM 1433 O 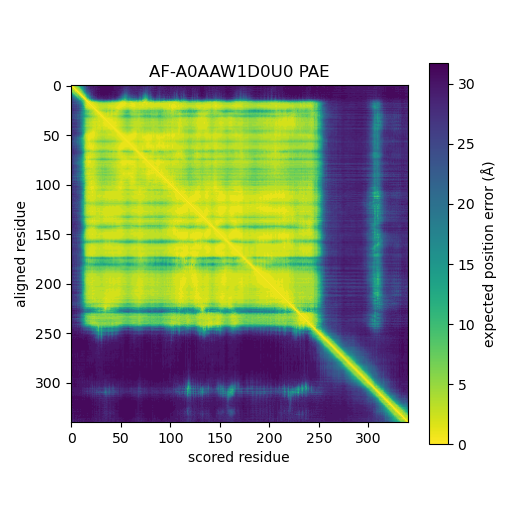O . ASN A 1 174 ? -8.639 -12.583 0.121 1.00 87.19 174 ASN A O 1
ATOM 1437 N N . ASN A 1 175 ? -10.860 -12.820 0.420 1.00 77.38 175 ASN A N 1
ATOM 1438 C CA . ASN A 1 175 ? -10.853 -14.230 0.825 1.00 77.38 175 ASN A CA 1
ATOM 1439 C C . ASN A 1 175 ? -9.935 -14.555 2.020 1.00 77.38 175 ASN A C 1
ATOM 1441 O O . ASN A 1 175 ? -9.420 -15.665 2.093 1.00 77.38 175 ASN A O 1
ATOM 1445 N N . CYS A 1 176 ? -9.747 -13.620 2.960 1.00 86.56 176 CYS A N 1
ATOM 1446 C CA . CYS A 1 176 ? -8.938 -13.829 4.166 1.00 86.56 176 CYS A CA 1
ATOM 1447 C C . CYS A 1 176 ? -9.623 -14.810 5.145 1.00 86.56 176 CYS A C 1
ATOM 1449 O O . CYS A 1 176 ? -10.658 -14.455 5.727 1.00 86.56 176 CYS A O 1
ATOM 1451 N N . PRO A 1 177 ? -9.077 -16.026 5.360 1.00 87.62 177 PRO A N 1
ATOM 1452 C CA . PRO A 1 177 ? -9.670 -17.004 6.272 1.00 87.62 177 PRO A CA 1
ATOM 1453 C C . PRO A 1 177 ? -9.675 -16.527 7.724 1.00 87.62 177 PRO A C 1
ATOM 1455 O O . PRO A 1 177 ? -10.640 -16.773 8.443 1.00 87.62 177 PRO A O 1
ATOM 1458 N N . GLU A 1 178 ? -8.644 -15.783 8.139 1.00 88.50 178 GLU A N 1
ATOM 1459 C CA . GLU A 1 178 ? -8.497 -15.264 9.501 1.00 88.50 178 GLU A CA 1
ATOM 1460 C C . GLU A 1 178 ? -9.680 -14.384 9.923 1.00 88.50 178 GLU A C 1
ATOM 1462 O O . GLU A 1 178 ? -10.070 -14.373 11.089 1.00 88.50 178 GLU A O 1
ATOM 1467 N N . LEU A 1 179 ? -10.294 -13.690 8.965 1.00 86.56 179 LEU A N 1
ATOM 1468 C CA . LEU A 1 179 ? -11.473 -12.864 9.191 1.00 86.56 179 LEU A CA 1
ATOM 1469 C C . LEU A 1 179 ? -12.764 -13.695 9.316 1.00 86.56 179 LEU A C 1
ATOM 1471 O O . LEU A 1 179 ? -13.693 -13.283 10.006 1.00 86.56 179 LEU A O 1
ATOM 1475 N N . GLN A 1 180 ? -12.827 -14.857 8.657 1.00 79.69 180 GLN A N 1
ATOM 1476 C CA . GLN A 1 180 ? -14.020 -15.711 8.591 1.00 79.69 180 GLN A CA 1
ATOM 1477 C C . GLN A 1 180 ? -14.104 -16.709 9.751 1.00 79.69 180 GLN A C 1
ATOM 1479 O O . GLN A 1 180 ? -15.199 -16.998 10.232 1.00 79.69 180 GLN A O 1
ATOM 1484 N N . SER A 1 181 ? -12.966 -17.245 10.198 1.00 82.81 181 SER A N 1
ATOM 1485 C CA . SER A 1 181 ? -12.915 -18.359 11.153 1.00 82.81 181 SER A CA 1
ATOM 1486 C C . SER A 1 181 ? -12.595 -17.947 12.592 1.00 82.81 181 SER A C 1
ATOM 1488 O O . SER A 1 181 ? -12.393 -18.815 13.440 1.00 82.81 181 SER A O 1
ATOM 1490 N N . GLN A 1 182 ? -12.499 -16.649 12.890 1.00 89.88 182 GLN A N 1
ATOM 1491 C CA . GLN A 1 182 ? -12.111 -16.187 14.221 1.00 89.88 182 GLN A CA 1
ATOM 1492 C C . GLN A 1 182 ? -13.2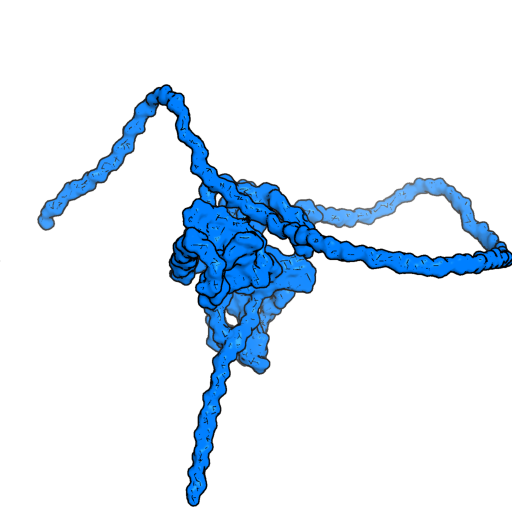55 -16.229 15.241 1.00 89.88 182 GLN A C 1
ATOM 1494 O O . GLN A 1 182 ? -14.376 -15.779 14.991 1.00 89.88 182 GLN A O 1
ATOM 1499 N N . THR A 1 183 ? -12.937 -16.720 16.437 1.00 89.50 183 THR A N 1
ATOM 1500 C CA . THR A 1 183 ? -13.838 -16.701 17.590 1.00 89.50 183 THR A CA 1
ATOM 1501 C C . THR A 1 183 ? -13.689 -15.375 18.324 1.00 89.50 183 THR A C 1
ATOM 1503 O O . THR A 1 183 ? -12.616 -15.055 18.831 1.00 89.50 183 THR A O 1
ATOM 1506 N N . VAL A 1 184 ? -14.770 -14.599 18.393 1.00 92.00 184 VAL A N 1
ATOM 1507 C CA . VAL A 1 184 ? -14.819 -13.311 19.099 1.00 92.00 184 VAL A CA 1
ATOM 1508 C C . VAL A 1 184 ? -16.115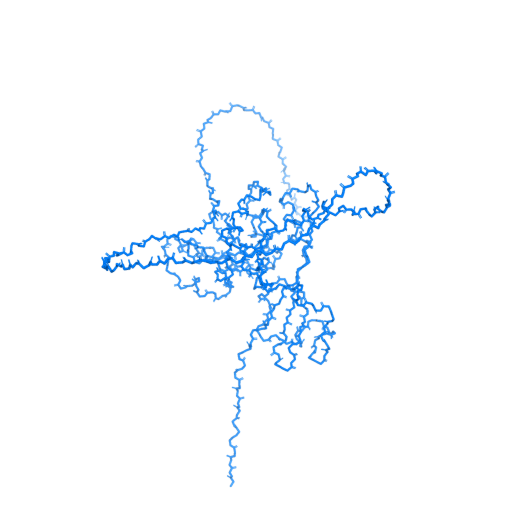 -13.198 19.898 1.00 92.00 184 VAL A C 1
ATOM 1510 O O . VAL A 1 184 ? -17.105 -13.866 19.589 1.00 92.00 184 VAL A O 1
ATOM 1513 N N . ALA A 1 185 ? -16.127 -12.337 20.917 1.00 92.75 185 ALA A N 1
ATOM 1514 C CA . ALA A 1 185 ? -17.334 -12.050 21.687 1.00 92.75 185 ALA A CA 1
ATOM 1515 C C . ALA A 1 185 ? -18.471 -11.546 20.778 1.00 92.75 185 ALA A C 1
ATOM 1517 O O . ALA A 1 185 ? -18.232 -10.851 19.791 1.00 92.75 185 ALA A O 1
ATOM 1518 N N . VAL A 1 186 ? -19.725 -11.846 21.132 1.00 89.75 186 VAL A N 1
ATOM 1519 C CA . VAL A 1 186 ? -20.906 -11.549 20.292 1.00 89.75 186 VAL A CA 1
ATOM 1520 C C . VAL A 1 186 ? -21.003 -10.066 19.916 1.00 89.75 186 VAL A C 1
ATOM 1522 O O . VAL A 1 186 ? -21.296 -9.739 18.766 1.00 89.75 186 VAL A O 1
ATOM 1525 N N . ARG A 1 187 ? -20.731 -9.157 20.863 1.00 89.75 187 ARG A N 1
ATOM 1526 C CA . ARG A 1 187 ? -20.726 -7.709 20.600 1.00 89.75 187 ARG A CA 1
ATOM 1527 C C . ARG A 1 187 ? -19.660 -7.337 19.566 1.00 89.75 187 ARG A C 1
ATOM 1529 O O . ARG A 1 187 ? -19.970 -6.660 18.589 1.00 89.75 187 ARG A O 1
ATOM 1536 N N . THR A 1 188 ? -18.436 -7.828 19.753 1.00 92.56 188 THR A N 1
ATOM 1537 C CA . THR A 1 188 ? -17.314 -7.625 18.827 1.00 92.56 188 THR A CA 1
ATOM 1538 C C . THR A 1 188 ? -17.624 -8.189 17.447 1.00 92.56 188 THR A C 1
ATOM 1540 O O . THR A 1 188 ? -17.316 -7.540 16.455 1.00 92.56 188 THR A O 1
ATOM 1543 N N . LYS A 1 189 ? -18.300 -9.343 17.370 1.00 93.12 189 LYS A N 1
ATOM 1544 C CA . LYS A 1 189 ? -18.718 -9.950 16.103 1.00 93.12 189 LYS A CA 1
ATOM 1545 C C . LYS A 1 189 ? -19.635 -9.030 15.298 1.00 93.12 189 LYS A C 1
ATOM 1547 O O . LYS A 1 189 ? -19.367 -8.792 14.131 1.00 93.12 189 LYS A O 1
ATOM 1552 N N . LYS A 1 190 ? -20.660 -8.443 15.927 1.00 93.62 190 LYS A N 1
ATOM 1553 C CA . LYS A 1 190 ? -21.580 -7.507 15.252 1.00 93.62 190 LYS A CA 1
ATOM 1554 C C . LYS A 1 190 ? -20.868 -6.253 14.726 1.00 93.62 190 LYS A C 1
ATOM 1556 O O . LYS A 1 190 ? -21.120 -5.832 13.595 1.00 93.62 190 LYS A O 1
ATOM 1561 N N . ARG A 1 191 ? -19.974 -5.663 15.536 1.00 95.25 191 ARG A N 1
ATOM 1562 C CA . ARG A 1 191 ? -19.139 -4.516 15.122 1.00 95.25 191 ARG A CA 1
ATOM 1563 C C . ARG A 1 191 ? -18.275 -4.914 13.927 1.00 95.25 191 ARG A C 1
ATOM 1565 O O . ARG A 1 191 ? -18.334 -4.259 12.890 1.00 95.25 191 ARG A O 1
ATOM 1572 N N . LEU A 1 192 ? -17.572 -6.039 14.035 1.00 95.19 192 LEU A N 1
ATOM 1573 C CA . LEU A 1 192 ? -16.729 -6.581 12.978 1.00 95.19 192 LEU A CA 1
ATOM 1574 C C . LEU A 1 192 ? -17.509 -6.823 11.677 1.00 95.19 192 LEU A C 1
ATOM 1576 O O . LEU A 1 192 ? -17.066 -6.362 10.633 1.00 95.19 192 LEU A O 1
ATOM 1580 N N . ASP A 1 193 ? -18.670 -7.480 11.720 1.00 94.88 193 ASP A N 1
ATOM 1581 C CA . ASP A 1 193 ? -19.491 -7.761 10.531 1.00 94.88 193 ASP A CA 1
ATOM 1582 C C . ASP A 1 193 ? -19.854 -6.471 9.775 1.00 94.88 193 ASP A C 1
ATOM 1584 O O . ASP A 1 193 ? -19.805 -6.419 8.542 1.00 94.88 193 ASP A O 1
ATOM 1588 N N . THR A 1 194 ? -20.135 -5.394 10.515 1.00 96.50 194 THR A N 1
ATOM 1589 C CA . THR A 1 194 ? -20.408 -4.071 9.938 1.00 96.50 194 THR A CA 1
ATOM 1590 C C . THR A 1 194 ? -19.157 -3.476 9.285 1.00 96.50 194 THR A C 1
ATOM 1592 O O . THR A 1 194 ? -19.210 -2.993 8.153 1.00 96.50 194 THR A O 1
ATOM 1595 N N . CYS A 1 195 ? -18.004 -3.582 9.945 1.00 96.56 195 CYS A N 1
ATOM 1596 C CA . CYS A 1 195 ? -16.717 -3.123 9.418 1.00 96.56 195 CYS A CA 1
ATOM 1597 C C . CYS A 1 195 ? -16.301 -3.901 8.158 1.00 96.56 195 CYS A C 1
ATOM 1599 O O . CYS A 1 195 ? -15.800 -3.324 7.193 1.00 96.56 195 CYS A O 1
ATOM 1601 N N . ILE A 1 196 ? -16.573 -5.209 8.121 1.00 95.94 196 ILE A N 1
ATOM 1602 C CA . ILE A 1 196 ? -16.373 -6.060 6.943 1.00 95.94 196 ILE A CA 1
ATOM 1603 C C . ILE A 1 196 ? -17.269 -5.592 5.796 1.00 95.94 196 ILE A C 1
ATOM 1605 O O . ILE A 1 196 ? -16.810 -5.519 4.656 1.00 95.94 196 ILE A O 1
ATOM 1609 N N . ALA A 1 197 ? -18.535 -5.262 6.063 1.00 96.00 197 ALA A N 1
ATOM 1610 C CA . ALA A 1 197 ? -19.440 -4.735 5.043 1.00 96.00 197 ALA A CA 1
ATOM 1611 C C . ALA A 1 197 ? -18.961 -3.380 4.483 1.00 96.00 197 ALA A C 1
ATOM 1613 O O . ALA A 1 197 ? -19.046 -3.151 3.271 1.00 96.00 197 ALA A O 1
ATOM 1614 N N . MET A 1 198 ? -18.392 -2.514 5.329 1.00 96.75 198 MET A N 1
ATOM 1615 C CA . MET A 1 198 ? -17.751 -1.267 4.894 1.00 96.75 198 MET A CA 1
ATOM 1616 C C . MET A 1 198 ? -16.554 -1.542 3.977 1.00 96.75 198 MET A C 1
ATOM 1618 O O . MET A 1 198 ? -16.501 -0.999 2.875 1.00 96.75 198 MET A O 1
ATOM 1622 N N . ALA A 1 199 ? -15.644 -2.436 4.373 1.00 97.12 199 ALA A N 1
ATOM 1623 C CA . ALA A 1 199 ? -14.483 -2.809 3.563 1.00 97.12 199 ALA A CA 1
ATOM 1624 C C . ALA A 1 199 ? -14.882 -3.475 2.231 1.00 97.12 199 ALA A C 1
ATOM 1626 O O . ALA A 1 199 ? -14.341 -3.139 1.180 1.00 97.12 199 ALA A O 1
ATOM 1627 N N . LYS A 1 200 ? -15.907 -4.343 2.229 1.00 96.56 200 LYS A N 1
ATOM 1628 C CA . LYS A 1 200 ? -16.498 -4.911 1.000 1.00 96.56 200 LYS A CA 1
ATOM 1629 C C . LYS A 1 200 ? -17.089 -3.842 0.084 1.00 96.56 200 LYS A C 1
ATOM 1631 O O . LYS A 1 200 ? -17.073 -4.004 -1.132 1.00 96.56 200 LYS A O 1
ATOM 1636 N N . SER A 1 201 ? -17.640 -2.771 0.649 1.00 97.00 201 SER A N 1
ATOM 1637 C CA . SER A 1 201 ? -18.148 -1.643 -0.136 1.00 97.00 201 SER A CA 1
ATOM 1638 C C . SER A 1 201 ? -17.002 -0.819 -0.720 1.00 97.00 201 SER A C 1
ATOM 1640 O O . SER A 1 201 ? -17.065 -0.451 -1.888 1.00 97.00 201 SER A O 1
ATOM 1642 N N . ALA A 1 202 ? -15.931 -0.602 0.049 1.00 97.06 202 ALA A N 1
ATOM 1643 C CA . ALA A 1 202 ? -14.713 0.050 -0.424 1.00 97.06 202 ALA A CA 1
ATOM 1644 C C . ALA A 1 202 ? -14.023 -0.745 -1.547 1.00 97.06 202 ALA A C 1
ATOM 1646 O O . ALA A 1 202 ? -13.496 -0.148 -2.477 1.00 97.06 202 ALA A O 1
ATOM 1647 N N . ALA A 1 203 ? -14.084 -2.081 -1.518 1.00 95.56 203 ALA A N 1
ATOM 1648 C CA . ALA A 1 203 ? -13.508 -2.946 -2.554 1.00 95.56 203 ALA A CA 1
ATOM 1649 C C . ALA A 1 203 ? -14.133 -2.755 -3.948 1.00 95.56 203 ALA A C 1
ATOM 1651 O O . ALA A 1 203 ? -13.556 -3.186 -4.939 1.00 95.56 203 ALA A O 1
ATOM 1652 N N . LYS A 1 204 ? -15.304 -2.112 -4.032 1.00 95.44 204 LYS A N 1
ATOM 1653 C CA . LYS A 1 204 ? -15.983 -1.787 -5.297 1.00 95.44 204 LYS A CA 1
ATOM 1654 C C . LYS A 1 204 ? -15.523 -0.458 -5.905 1.00 95.44 204 LYS A C 1
ATOM 1656 O O . LYS A 1 204 ? -15.975 -0.112 -6.989 1.00 95.44 204 LYS A O 1
ATOM 1661 N N . LEU A 1 205 ? -14.696 0.298 -5.188 1.00 95.69 205 LEU A N 1
ATOM 1662 C CA . LEU A 1 205 ? -14.202 1.611 -5.586 1.00 95.69 205 LEU A CA 1
ATOM 1663 C C . LEU A 1 205 ? -12.769 1.497 -6.119 1.00 95.69 205 LEU A C 1
ATOM 1665 O O . LEU A 1 205 ? -12.003 0.620 -5.698 1.00 95.69 205 LEU A O 1
ATOM 1669 N N . ASN A 1 206 ? -12.368 2.420 -6.993 1.00 93.38 206 ASN A N 1
ATOM 1670 C CA . ASN A 1 206 ? -10.956 2.526 -7.369 1.00 93.38 206 ASN A CA 1
ATOM 1671 C C . ASN A 1 206 ? -10.112 3.074 -6.196 1.00 93.38 206 ASN A C 1
ATOM 1673 O O . ASN A 1 206 ? -10.647 3.582 -5.210 1.00 93.38 206 ASN A O 1
ATOM 1677 N N . VAL A 1 207 ? -8.783 2.957 -6.277 1.00 93.31 207 VAL A N 1
ATOM 1678 C CA . VAL A 1 207 ? -7.867 3.361 -5.190 1.00 93.31 207 VAL A CA 1
ATOM 1679 C C . VAL A 1 207 ? -8.057 4.825 -4.774 1.00 93.31 207 VAL A C 1
ATOM 1681 O O . VAL A 1 207 ? -8.098 5.123 -3.580 1.00 93.31 207 VAL A O 1
ATOM 1684 N N . LEU A 1 208 ? -8.234 5.736 -5.734 1.00 92.38 208 LEU A N 1
ATOM 1685 C CA . LEU A 1 208 ? -8.403 7.163 -5.454 1.00 92.38 208 LEU A CA 1
ATOM 1686 C C . LEU A 1 208 ? -9.709 7.440 -4.691 1.00 92.38 208 LEU A C 1
ATOM 1688 O O . LEU A 1 208 ? -9.714 8.161 -3.694 1.00 92.38 208 LEU A O 1
ATOM 1692 N N . GLU A 1 209 ? -10.812 6.827 -5.118 1.00 95.38 209 GLU A N 1
ATOM 1693 C CA . GLU A 1 209 ? -12.114 6.916 -4.450 1.00 95.38 209 GLU A CA 1
ATOM 1694 C C . GLU A 1 209 ? -12.088 6.288 -3.053 1.00 95.38 209 GLU A C 1
ATOM 1696 O O . GLU A 1 209 ? -12.658 6.851 -2.111 1.00 95.38 209 GLU A O 1
ATOM 1701 N N . ARG A 1 210 ? -11.396 5.148 -2.900 1.00 96.19 210 ARG A N 1
ATOM 1702 C CA . ARG A 1 210 ? -11.178 4.502 -1.600 1.00 96.19 210 ARG A CA 1
ATOM 1703 C C . ARG A 1 210 ? -10.485 5.456 -0.640 1.00 96.19 210 ARG A C 1
ATOM 1705 O O . ARG A 1 210 ? -11.008 5.691 0.446 1.00 96.19 210 ARG A O 1
ATOM 1712 N N . LEU A 1 211 ? -9.364 6.050 -1.047 1.00 95.31 211 LEU A N 1
ATOM 1713 C CA . LEU A 1 211 ? -8.624 7.012 -0.229 1.00 95.31 211 LEU A CA 1
ATOM 1714 C C . LEU A 1 211 ? -9.484 8.237 0.102 1.00 95.31 211 LEU A C 1
ATOM 1716 O O . LEU A 1 211 ? -9.615 8.600 1.269 1.00 95.31 211 LEU A O 1
ATOM 1720 N N . LYS A 1 212 ? -10.168 8.822 -0.887 1.00 95.12 212 LYS A N 1
ATOM 1721 C CA . LYS A 1 212 ? -11.037 9.988 -0.671 1.00 95.12 212 LYS A CA 1
ATOM 1722 C C . LYS A 1 212 ? -12.145 9.729 0.355 1.00 95.12 212 LYS A C 1
ATOM 1724 O O . LYS A 1 212 ? -12.508 10.646 1.088 1.00 95.12 212 LYS A O 1
ATOM 1729 N N . LYS A 1 213 ? -12.680 8.508 0.426 1.00 96.12 213 LYS A N 1
ATOM 1730 C CA . LYS A 1 213 ? -13.812 8.168 1.302 1.00 96.12 213 LYS A CA 1
ATOM 1731 C C . LYS A 1 213 ? -13.409 7.537 2.636 1.00 96.12 213 LYS A C 1
ATOM 1733 O O . LYS A 1 213 ? -14.101 7.729 3.633 1.00 96.12 213 LYS A O 1
ATOM 1738 N N . HIS A 1 214 ? -12.337 6.752 2.653 1.00 96.62 214 HIS A N 1
ATOM 1739 C CA . HIS A 1 214 ? -12.023 5.843 3.757 1.00 96.62 214 HIS A CA 1
ATOM 1740 C C . HIS A 1 214 ? -10.681 6.103 4.438 1.00 96.62 214 HIS A C 1
ATOM 1742 O O . HIS A 1 214 ? -10.382 5.437 5.427 1.00 96.62 214 HIS A O 1
ATOM 1748 N N . SER A 1 215 ? -9.891 7.054 3.944 1.00 95.75 215 SER A N 1
ATOM 1749 C CA . SER A 1 215 ? -8.616 7.410 4.560 1.00 95.75 215 SER A CA 1
ATOM 1750 C C . SER A 1 215 ? -8.759 8.029 5.953 1.00 95.75 215 SER A C 1
ATOM 1752 O O . SER A 1 215 ? -9.849 8.468 6.332 1.00 95.75 215 SER A O 1
ATOM 1754 N N . PHE A 1 216 ? -7.648 8.127 6.689 1.00 95.75 216 PHE A N 1
ATOM 1755 C CA . PHE A 1 216 ? -7.627 8.755 8.010 1.00 95.75 216 PHE A CA 1
ATOM 1756 C C . PHE A 1 216 ? -8.181 10.181 7.957 1.00 95.75 216 PHE A C 1
ATOM 1758 O O . PHE A 1 216 ? -9.183 10.481 8.603 1.00 95.75 216 PHE A O 1
ATOM 1765 N N . ILE A 1 217 ? -7.592 11.045 7.123 1.00 94.12 217 ILE A N 1
ATOM 1766 C CA . ILE A 1 217 ? -7.998 12.455 7.045 1.00 94.12 217 ILE A CA 1
ATOM 1767 C C . ILE A 1 217 ? -9.433 12.641 6.540 1.00 94.12 217 ILE A C 1
ATOM 1769 O O . ILE A 1 217 ? -10.080 13.609 6.922 1.00 94.12 217 ILE A O 1
ATOM 1773 N N . SER A 1 218 ? -9.969 11.713 5.744 1.00 93.31 218 SER A N 1
ATOM 1774 C CA . SER A 1 218 ? -11.360 11.787 5.278 1.00 93.31 218 SER A CA 1
ATOM 1775 C C . SER A 1 218 ? -12.374 11.519 6.386 1.00 93.31 218 SER A C 1
ATOM 1777 O O . SER A 1 218 ? -13.529 11.922 6.275 1.00 93.31 218 SER A O 1
ATOM 1779 N N . ARG A 1 219 ? -11.972 10.782 7.425 1.00 94.25 219 ARG A N 1
ATOM 1780 C CA . ARG A 1 219 ? -12.873 10.312 8.482 1.00 94.25 219 ARG A CA 1
ATOM 1781 C C . ARG A 1 219 ? -12.605 10.978 9.830 1.00 94.25 219 ARG A C 1
ATOM 1783 O O . ARG A 1 219 ? -13.494 11.008 10.675 1.00 94.25 219 ARG A O 1
ATOM 1790 N N . PHE A 1 220 ? -11.397 11.490 10.037 1.00 94.06 220 PHE A N 1
ATOM 1791 C CA . PHE A 1 220 ? -10.994 12.196 11.243 1.00 94.06 220 PHE A CA 1
ATOM 1792 C C . PHE A 1 220 ? -11.155 13.707 11.055 1.00 94.06 220 PHE A C 1
ATOM 1794 O O . PHE A 1 220 ? -10.457 14.322 10.247 1.00 94.06 220 PHE A O 1
ATOM 1801 N N . PHE A 1 221 ? -12.064 14.311 11.823 1.00 89.94 221 PHE A N 1
ATOM 1802 C CA . PHE A 1 221 ? -12.379 15.747 11.763 1.00 89.94 221 PHE A CA 1
ATOM 1803 C C . PHE A 1 221 ? -11.573 16.597 12.751 1.00 89.94 221 PHE A C 1
ATOM 1805 O O . PHE A 1 221 ? -11.686 17.820 12.746 1.00 89.94 221 PHE A O 1
ATOM 1812 N N . GLY A 1 222 ? -10.765 15.959 13.599 1.00 90.00 222 GLY A N 1
ATOM 1813 C CA . GLY A 1 222 ? -9.884 16.661 14.519 1.00 90.00 222 GLY A CA 1
ATOM 1814 C C . GLY A 1 222 ? -8.695 17.324 13.814 1.00 90.00 222 GLY A C 1
ATOM 1815 O O . GLY A 1 222 ? -8.478 17.148 12.602 1.00 90.00 222 GLY A O 1
ATOM 1816 N N . PRO A 1 223 ? -7.906 18.093 14.576 1.00 87.88 223 PRO A N 1
ATOM 1817 C CA . PRO A 1 223 ? -6.704 18.705 14.049 1.00 87.88 223 PRO A CA 1
ATOM 1818 C C . PRO A 1 223 ? -5.640 17.638 13.760 1.00 87.88 223 PRO A C 1
ATOM 1820 O O . PRO A 1 223 ? -5.465 16.689 14.521 1.00 87.88 223 PRO A O 1
ATOM 1823 N N . VAL A 1 224 ? -4.943 17.794 12.637 1.00 88.12 224 VAL A N 1
ATOM 1824 C CA . VAL A 1 224 ? -3.877 16.890 12.196 1.00 88.12 224 VAL A CA 1
ATOM 1825 C C . VAL A 1 224 ? -2.581 17.678 12.206 1.00 88.12 224 VAL A C 1
ATOM 1827 O O . VAL A 1 224 ? -2.492 18.719 11.556 1.00 88.12 224 VAL A O 1
ATOM 1830 N N . TYR A 1 225 ? -1.597 17.183 12.942 1.00 82.25 225 TYR A N 1
ATOM 1831 C CA . TYR A 1 225 ? -0.323 17.853 13.154 1.00 82.25 225 TYR A CA 1
ATOM 1832 C C . TYR A 1 225 ? 0.829 16.909 12.826 1.00 82.25 225 TYR A C 1
ATOM 1834 O O . TYR A 1 225 ? 0.700 15.698 12.969 1.00 82.25 225 TYR A O 1
ATOM 1842 N N . SER A 1 226 ? 1.967 17.466 12.424 1.00 77.94 226 SER A N 1
ATOM 1843 C CA . SER A 1 226 ? 3.204 16.727 12.157 1.00 77.94 226 SER A CA 1
ATOM 1844 C C . SER A 1 226 ? 4.099 16.688 13.394 1.00 77.94 226 SER A C 1
ATOM 1846 O O . SER A 1 226 ? 5.294 16.972 13.306 1.00 77.94 226 SER A O 1
ATOM 1848 N N . TYR A 1 227 ? 3.534 16.433 14.574 1.00 69.69 227 TYR A N 1
ATOM 1849 C CA . TYR A 1 227 ? 4.334 16.496 15.793 1.00 69.69 227 TYR A CA 1
ATOM 1850 C C . TYR A 1 227 ? 5.409 15.405 15.862 1.00 69.69 227 TYR A C 1
ATOM 1852 O O . TYR A 1 227 ? 6.326 15.512 16.678 1.00 69.69 227 TYR A O 1
ATOM 1860 N N . LYS A 1 228 ? 5.312 14.393 14.981 1.00 72.00 228 LYS A N 1
ATOM 1861 C CA . LYS A 1 228 ? 6.260 13.280 14.847 1.00 72.00 228 LYS A CA 1
ATOM 1862 C C . LYS A 1 228 ? 6.552 12.651 16.202 1.00 72.00 228 LYS A C 1
ATOM 1864 O O . LYS A 1 228 ? 7.665 12.201 16.475 1.00 72.00 228 LYS A O 1
ATOM 1869 N N . HIS A 1 229 ? 5.549 12.669 17.074 1.00 68.12 229 HIS A N 1
ATOM 1870 C CA . HIS A 1 229 ? 5.711 12.186 18.424 1.00 68.12 229 HIS A CA 1
ATOM 1871 C C . HIS A 1 229 ? 5.952 10.680 18.347 1.00 68.12 229 HIS A C 1
ATOM 1873 O O . HIS A 1 229 ? 5.441 9.987 17.472 1.00 68.12 229 HIS A O 1
ATOM 1879 N N . ASP A 1 230 ? 6.789 10.171 19.244 1.00 75.38 230 ASP A N 1
ATOM 1880 C CA . ASP A 1 230 ? 7.026 8.738 19.416 1.00 75.38 230 ASP A CA 1
ATOM 1881 C C . ASP A 1 230 ? 7.699 7.988 18.253 1.00 75.38 230 ASP A C 1
ATOM 1883 O O . ASP A 1 230 ? 7.969 6.794 18.401 1.00 75.38 230 ASP A O 1
ATOM 1887 N N . ILE A 1 231 ? 8.057 8.648 17.145 1.00 81.12 231 ILE A N 1
ATOM 1888 C CA . ILE A 1 231 ? 8.717 7.982 16.012 1.00 81.12 231 ILE A CA 1
ATOM 1889 C C . ILE A 1 231 ? 10.078 7.420 16.395 1.00 81.12 231 ILE A C 1
ATOM 1891 O O . ILE A 1 231 ? 10.369 6.262 16.112 1.00 81.12 231 ILE A O 1
ATOM 1895 N N . ASP A 1 232 ? 10.877 8.197 17.122 1.00 86.00 232 ASP A N 1
ATOM 1896 C CA . ASP A 1 232 ? 12.195 7.767 17.583 1.00 86.00 232 ASP A CA 1
ATOM 1897 C C . ASP A 1 232 ? 12.076 6.598 18.556 1.00 86.00 232 ASP A C 1
ATOM 1899 O O . ASP A 1 232 ? 12.874 5.657 18.521 1.00 86.00 232 ASP A O 1
ATOM 1903 N N . ARG A 1 233 ? 11.032 6.622 19.396 1.00 86.88 233 ARG A N 1
ATOM 1904 C CA . ARG A 1 233 ? 10.717 5.517 20.300 1.00 86.88 233 ARG A CA 1
ATOM 1905 C C . ARG A 1 233 ? 10.360 4.267 19.499 1.00 86.88 233 ARG A C 1
ATOM 1907 O O . ARG A 1 233 ? 10.974 3.231 19.727 1.00 86.88 233 ARG A O 1
ATOM 1914 N N . PHE A 1 234 ? 9.456 4.372 18.527 1.00 85.19 234 PHE A N 1
ATOM 1915 C CA . PHE A 1 234 ? 9.055 3.267 17.654 1.00 85.19 234 PHE A CA 1
ATOM 1916 C C . PHE A 1 234 ? 10.244 2.695 16.864 1.00 85.19 234 PHE A C 1
ATOM 1918 O O . PHE A 1 234 ? 10.454 1.480 16.834 1.00 85.19 234 PHE A O 1
ATOM 1925 N N . VAL A 1 235 ? 11.075 3.564 16.280 1.00 88.81 235 VAL A N 1
ATOM 1926 C CA . VAL A 1 235 ? 12.301 3.191 15.562 1.00 88.81 235 VAL A CA 1
ATOM 1927 C C . VAL A 1 235 ? 13.245 2.412 16.463 1.00 88.81 235 VAL A C 1
ATOM 1929 O O . VAL A 1 235 ? 13.747 1.357 16.065 1.00 88.81 235 VAL A O 1
ATOM 1932 N N . LYS A 1 236 ? 13.470 2.906 17.682 1.00 90.62 236 LYS A N 1
ATOM 1933 C CA . LYS A 1 236 ? 14.361 2.282 18.658 1.00 90.62 236 LYS A CA 1
ATOM 1934 C C . LYS A 1 236 ? 13.817 0.942 19.152 1.00 90.62 236 LYS A C 1
ATOM 1936 O O . LYS A 1 236 ? 14.541 -0.049 19.117 1.00 90.62 236 LYS A O 1
ATOM 1941 N N . GLU A 1 237 ? 12.556 0.894 19.575 1.00 89.94 237 GLU A N 1
ATOM 1942 C CA . GLU A 1 237 ? 11.897 -0.308 20.109 1.00 89.94 237 GLU A CA 1
ATOM 1943 C C . GLU A 1 237 ? 11.835 -1.447 19.087 1.00 89.94 237 GLU A C 1
ATOM 1945 O O . GLU A 1 237 ? 11.926 -2.623 19.443 1.00 89.94 237 GLU A O 1
ATOM 1950 N N . HIS A 1 238 ? 11.714 -1.113 17.802 1.00 85.81 238 HIS A N 1
ATOM 1951 C CA . HIS A 1 238 ? 11.611 -2.094 16.727 1.00 85.81 238 HIS A CA 1
ATOM 1952 C C . HIS A 1 238 ? 12.890 -2.261 15.895 1.00 85.81 238 HIS A C 1
ATOM 1954 O O . HIS A 1 238 ? 12.869 -3.015 14.920 1.00 85.81 238 HIS A O 1
ATOM 1960 N N . ASN A 1 239 ? 13.995 -1.614 16.289 1.00 87.62 239 ASN A N 1
ATOM 1961 C CA . ASN A 1 239 ? 15.293 -1.648 15.606 1.00 87.62 239 ASN A CA 1
ATOM 1962 C C . ASN A 1 239 ? 15.193 -1.347 14.096 1.00 87.62 239 ASN A C 1
ATOM 1964 O O . ASN A 1 239 ? 15.706 -2.077 13.240 1.00 87.62 239 ASN A O 1
ATOM 1968 N N . LEU A 1 240 ? 14.473 -0.281 13.760 1.00 88.25 240 LEU A N 1
ATOM 1969 C CA . LEU A 1 240 ? 14.188 0.107 12.383 1.00 88.25 240 LEU A CA 1
ATOM 1970 C C . LEU A 1 240 ? 15.298 1.003 11.804 1.00 88.25 240 LEU A C 1
ATOM 1972 O O . LEU A 1 240 ? 16.134 1.536 12.546 1.00 88.25 240 LEU A O 1
ATOM 1976 N N . PRO A 1 241 ? 15.381 1.164 10.469 1.00 87.12 241 PRO A N 1
ATOM 1977 C CA . PRO A 1 241 ? 16.085 2.309 9.902 1.00 87.12 241 PRO A CA 1
ATOM 1978 C C . PRO A 1 241 ? 15.514 3.606 10.491 1.00 87.12 241 PRO A C 1
ATOM 1980 O O . PRO A 1 241 ? 14.306 3.643 10.740 1.00 87.12 241 PRO A O 1
ATOM 1983 N N . PRO A 1 242 ? 16.341 4.645 10.705 1.00 84.81 242 PRO A N 1
ATOM 1984 C CA . PRO A 1 242 ? 15.825 5.945 11.110 1.00 84.81 242 PRO A CA 1
ATOM 1985 C C . PRO A 1 242 ? 14.787 6.426 10.097 1.00 84.81 242 PRO A C 1
ATOM 1987 O O . PRO A 1 242 ? 14.895 6.142 8.900 1.00 84.81 242 PRO A O 1
ATOM 1990 N N . PHE A 1 243 ? 13.776 7.135 10.589 1.00 79.75 243 PHE A N 1
ATOM 1991 C CA . PHE A 1 243 ? 12.882 7.856 9.702 1.00 79.75 243 PHE A CA 1
ATOM 1992 C C . PHE A 1 243 ? 13.691 8.969 9.048 1.00 79.75 243 PHE A C 1
ATOM 1994 O O . PHE A 1 243 ? 14.178 9.859 9.739 1.00 79.75 243 PHE A O 1
ATOM 2001 N N . ILE A 1 244 ? 13.882 8.894 7.735 1.00 69.94 244 ILE A N 1
ATOM 2002 C CA . ILE A 1 244 ? 14.547 9.965 7.002 1.00 69.94 244 ILE A CA 1
ATOM 2003 C C . ILE A 1 244 ? 13.461 10.962 6.635 1.00 69.94 244 ILE A C 1
ATOM 2005 O O . ILE A 1 244 ? 12.721 10.763 5.667 1.00 69.94 244 ILE A O 1
ATOM 2009 N N . ASP A 1 245 ? 13.354 12.019 7.436 1.00 65.50 245 ASP A N 1
ATOM 2010 C CA . ASP A 1 245 ? 12.569 13.168 7.035 1.00 65.50 245 ASP A CA 1
ATOM 2011 C C . ASP A 1 245 ? 13.269 13.822 5.857 1.00 65.50 245 ASP A C 1
ATOM 2013 O O . ASP A 1 245 ? 14.359 14.381 5.975 1.00 65.50 245 ASP A O 1
ATOM 2017 N N . SER A 1 246 ? 12.660 13.720 4.685 1.00 54.03 246 SER A N 1
ATOM 2018 C CA . SER A 1 246 ? 13.299 14.214 3.475 1.00 54.03 246 SER A CA 1
ATOM 2019 C C . SER A 1 246 ? 13.509 15.736 3.528 1.00 54.03 246 SER A C 1
ATOM 2021 O O . SER A 1 246 ? 14.271 16.266 2.722 1.00 54.03 246 SER A O 1
ATOM 2023 N N . ASP A 1 247 ? 12.854 16.452 4.443 1.00 53.84 247 ASP A N 1
ATOM 2024 C CA . ASP A 1 247 ? 12.998 17.896 4.627 1.00 53.84 247 ASP A CA 1
ATOM 2025 C C . ASP A 1 247 ? 14.330 18.319 5.280 1.00 53.84 247 ASP A C 1
ATOM 2027 O O . ASP A 1 247 ? 14.785 19.432 5.012 1.00 53.84 247 ASP A O 1
ATOM 2031 N N . GLU A 1 248 ? 15.009 17.444 6.034 1.00 53.66 248 GLU A N 1
ATOM 2032 C CA . GLU A 1 248 ? 16.290 17.769 6.696 1.00 53.66 248 GLU A CA 1
ATOM 2033 C C . GLU A 1 248 ? 17.513 17.661 5.768 1.00 53.66 248 GLU A C 1
ATOM 2035 O O . GLU A 1 248 ? 18.510 18.357 5.957 1.00 53.66 248 GLU A O 1
ATOM 2040 N N . GLU A 1 249 ? 17.448 16.854 4.705 1.00 51.06 249 GLU A N 1
ATOM 2041 C CA . GLU A 1 249 ? 18.583 16.689 3.778 1.00 51.06 249 GLU A CA 1
ATOM 2042 C C . GLU A 1 249 ? 18.856 17.926 2.902 1.00 51.06 249 GLU A C 1
ATOM 2044 O O . GLU A 1 249 ? 19.898 18.018 2.253 1.00 51.06 249 GLU A O 1
ATOM 2049 N N . ALA A 1 250 ? 17.941 18.900 2.870 1.00 43.81 250 ALA A N 1
ATOM 2050 C CA . ALA A 1 250 ? 18.104 20.100 2.053 1.00 43.81 250 ALA A CA 1
ATOM 2051 C C . ALA A 1 250 ? 18.994 21.182 2.696 1.00 43.81 250 ALA A C 1
ATOM 2053 O O . ALA A 1 250 ? 19.434 22.072 1.972 1.00 43.81 250 ALA A O 1
ATOM 2054 N N . ASP A 1 251 ? 19.258 21.122 4.008 1.00 43.06 251 ASP A N 1
ATOM 2055 C CA . ASP A 1 251 ? 20.002 22.179 4.722 1.00 43.06 251 ASP A CA 1
ATOM 2056 C C . ASP A 1 251 ? 21.493 21.844 4.936 1.00 43.06 251 ASP A C 1
ATOM 2058 O O . ASP A 1 251 ? 22.317 22.730 5.140 1.00 43.06 251 ASP A O 1
ATOM 2062 N N . ASN A 1 252 ? 21.883 20.568 4.808 1.00 42.59 252 ASN A N 1
ATOM 2063 C CA . ASN A 1 252 ? 23.260 20.120 5.067 1.00 42.59 252 ASN A CA 1
ATOM 2064 C C . ASN A 1 252 ? 24.190 20.094 3.841 1.00 42.59 252 ASN A C 1
ATOM 2066 O O . ASN A 1 252 ? 25.363 19.747 3.972 1.00 42.59 252 ASN A O 1
ATOM 2070 N N . ASN A 1 253 ? 23.726 20.508 2.660 1.00 43.00 253 ASN A N 1
ATOM 2071 C CA . ASN A 1 253 ? 24.603 20.702 1.502 1.00 43.00 253 ASN A CA 1
ATOM 2072 C C . ASN A 1 253 ? 25.155 22.136 1.469 1.00 43.00 253 ASN A C 1
ATOM 2074 O O . ASN A 1 253 ? 24.846 22.912 0.564 1.00 43.00 253 ASN A O 1
ATOM 2078 N N . GLN A 1 254 ? 26.000 22.489 2.444 1.00 37.19 254 GLN A N 1
ATOM 2079 C CA . GLN A 1 254 ? 26.925 23.611 2.263 1.00 37.19 254 GLN A CA 1
ATOM 2080 C C . GLN A 1 254 ? 28.120 23.162 1.401 1.00 37.19 254 GLN A C 1
ATOM 2082 O O . GLN A 1 254 ? 28.643 22.062 1.602 1.00 37.19 254 GLN A O 1
ATOM 2087 N N . PRO A 1 255 ? 28.578 23.984 0.438 1.00 34.41 255 PRO A N 1
ATOM 2088 C CA . PRO A 1 255 ? 29.758 23.664 -0.347 1.00 34.41 255 PRO A CA 1
ATOM 2089 C C . PRO A 1 255 ? 30.986 23.676 0.564 1.00 34.41 255 PRO A C 1
ATOM 2091 O O . PRO A 1 255 ? 31.260 24.666 1.239 1.00 34.41 255 PRO A O 1
ATOM 2094 N N . VAL A 1 256 ? 31.746 22.582 0.570 1.00 33.81 256 VAL A N 1
ATOM 2095 C CA . VAL A 1 256 ? 33.072 22.558 1.191 1.00 33.81 256 VAL A CA 1
ATOM 2096 C C . VAL A 1 256 ? 33.995 23.399 0.311 1.00 33.81 256 VAL A C 1
ATOM 2098 O O . VAL A 1 256 ? 34.480 22.930 -0.722 1.00 33.81 256 VAL A O 1
ATOM 2101 N N . ASP A 1 257 ? 34.200 24.657 0.697 1.00 32.28 257 ASP A N 1
ATOM 2102 C CA . ASP A 1 257 ? 35.158 25.540 0.045 1.00 32.28 257 ASP A CA 1
ATOM 2103 C C . ASP A 1 257 ? 36.566 24.944 0.149 1.00 32.28 257 ASP A C 1
ATOM 2105 O O . ASP A 1 257 ? 37.162 24.802 1.220 1.00 32.28 257 ASP A O 1
ATOM 2109 N N . ARG A 1 258 ? 37.115 24.592 -1.015 1.00 41.62 258 ARG A N 1
ATOM 2110 C CA . ARG A 1 258 ? 38.545 24.358 -1.196 1.00 41.62 258 ARG A CA 1
ATOM 2111 C C . ARG A 1 258 ? 39.259 25.699 -1.081 1.00 41.62 258 ARG A C 1
ATOM 2113 O O . ARG A 1 258 ? 39.243 26.477 -2.031 1.00 41.62 258 ARG A O 1
ATOM 2120 N N . GLN A 1 259 ? 39.970 25.921 0.018 1.00 35.91 259 GLN A N 1
ATOM 2121 C CA . GLN A 1 259 ? 41.037 26.917 0.058 1.00 35.91 259 GLN A CA 1
ATOM 2122 C C . GLN A 1 259 ? 42.380 26.259 0.366 1.00 35.91 259 GLN A C 1
ATOM 2124 O O . GLN A 1 259 ? 42.691 25.853 1.481 1.00 35.91 259 GLN A O 1
ATOM 2129 N N . THR A 1 260 ? 43.177 26.159 -0.691 1.00 29.86 260 THR A N 1
ATOM 2130 C CA . THR A 1 260 ? 44.637 26.159 -0.658 1.00 29.86 260 THR A CA 1
ATOM 2131 C C . THR A 1 260 ? 45.144 27.550 -0.277 1.00 29.86 260 THR A C 1
ATOM 2133 O O . THR A 1 260 ? 44.781 28.496 -0.968 1.00 29.86 260 THR A O 1
ATOM 2136 N N . SER A 1 261 ? 46.028 27.659 0.719 1.00 31.25 261 SER A N 1
ATOM 2137 C CA . SER A 1 261 ? 47.388 28.228 0.586 1.00 31.25 261 SER A CA 1
ATOM 2138 C C . SER A 1 261 ? 48.029 28.518 1.949 1.00 31.25 261 SER A C 1
ATOM 2140 O O . SER A 1 261 ? 47.374 28.991 2.873 1.00 31.25 261 SER A O 1
ATOM 2142 N N . ASN A 1 262 ? 49.328 28.227 2.005 1.00 29.69 262 ASN A N 1
ATOM 2143 C CA . ASN A 1 262 ? 50.297 28.443 3.080 1.00 29.69 262 ASN A CA 1
ATOM 2144 C C . ASN A 1 262 ? 50.385 29.904 3.565 1.00 29.69 262 ASN A C 1
ATOM 2146 O O . ASN A 1 262 ? 50.195 30.812 2.761 1.00 29.69 262 ASN A O 1
ATOM 2150 N N . ASP A 1 263 ? 50.785 30.120 4.826 1.00 28.59 263 ASP A N 1
ATOM 2151 C CA . ASP A 1 263 ? 52.122 30.670 5.116 1.00 28.59 263 ASP A CA 1
ATOM 2152 C C . ASP A 1 263 ? 52.513 30.628 6.609 1.00 28.59 263 ASP A C 1
ATOM 2154 O O . ASP A 1 263 ? 51.690 30.619 7.523 1.00 28.59 263 ASP A O 1
ATOM 2158 N N . ASP A 1 264 ? 53.830 30.551 6.782 1.00 32.12 264 ASP A N 1
ATOM 2159 C CA . ASP A 1 264 ? 54.665 30.246 7.943 1.00 32.12 264 ASP A CA 1
ATOM 2160 C C . ASP A 1 264 ? 54.627 31.222 9.138 1.00 32.12 264 ASP A C 1
ATOM 2162 O O . ASP A 1 264 ? 54.562 32.438 8.960 1.00 32.12 264 ASP A O 1
ATOM 2166 N N . SER A 1 265 ? 54.939 30.719 10.352 1.00 32.41 265 SER A N 1
ATOM 2167 C CA . SER A 1 265 ? 56.240 31.013 11.011 1.00 32.41 265 SER A CA 1
ATOM 2168 C C . SER A 1 265 ? 56.395 30.581 12.487 1.00 32.41 265 SER A C 1
ATOM 2170 O O . SER A 1 265 ? 55.666 31.030 13.364 1.00 32.41 265 SER A O 1
ATOM 2172 N N . LYS A 1 266 ? 57.541 29.906 12.721 1.00 29.55 266 LYS A N 1
ATOM 2173 C CA . LYS A 1 266 ? 58.445 29.856 13.910 1.00 29.55 266 LYS A CA 1
ATOM 2174 C C . LYS A 1 266 ? 58.112 28.883 15.065 1.00 29.55 266 LYS A C 1
ATOM 2176 O O . LYS A 1 266 ? 57.230 29.134 15.866 1.00 29.55 266 LYS A O 1
ATOM 2181 N N . SER A 1 267 ? 58.769 27.710 15.144 1.00 29.09 267 SER A N 1
ATOM 2182 C CA . SER A 1 267 ? 60.127 27.383 15.689 1.00 29.09 267 SER A CA 1
ATOM 2183 C C . SER A 1 267 ? 60.139 27.235 17.232 1.00 29.09 267 SER A C 1
ATOM 2185 O O . SER A 1 267 ? 59.713 28.162 17.901 1.00 29.09 267 SER A O 1
ATOM 2187 N N . LEU A 1 268 ? 60.606 26.156 17.890 1.00 29.62 268 LEU A N 1
ATOM 2188 C CA . LEU A 1 268 ? 61.961 25.568 17.885 1.00 29.62 268 LEU A CA 1
ATOM 2189 C C . LEU A 1 268 ? 62.028 24.196 18.622 1.00 29.62 268 LEU A C 1
ATOM 2191 O O . LEU A 1 268 ? 61.526 24.076 19.730 1.00 29.62 268 LEU A O 1
ATOM 2195 N N . LYS A 1 269 ? 62.838 23.282 18.047 1.00 29.02 269 LYS A N 1
ATOM 2196 C CA . LYS A 1 269 ? 63.818 22.323 18.650 1.00 29.02 269 LYS A CA 1
ATOM 2197 C C . LYS A 1 269 ? 63.324 21.103 19.469 1.00 29.02 269 LYS A C 1
ATOM 2199 O O . LYS A 1 269 ? 62.849 21.248 20.581 1.00 29.02 269 LYS A O 1
ATOM 2204 N N . ARG A 1 270 ? 63.444 19.883 18.898 1.00 27.73 270 ARG A N 1
ATOM 2205 C CA . ARG A 1 270 ? 64.536 18.853 19.029 1.00 27.73 270 ARG A CA 1
ATOM 2206 C C . ARG A 1 270 ? 64.581 18.181 20.422 1.00 27.73 270 ARG A C 1
ATOM 2208 O O . ARG A 1 270 ? 64.813 18.875 21.397 1.00 27.73 270 ARG A O 1
ATOM 2215 N N . LYS A 1 271 ? 64.456 16.853 20.569 1.00 27.78 271 LYS A N 1
ATOM 2216 C CA . LYS A 1 271 ? 65.443 15.805 20.206 1.00 27.78 271 LYS A CA 1
ATOM 2217 C C . LYS A 1 271 ? 64.812 14.394 20.278 1.00 27.78 271 LYS A C 1
ATOM 2219 O O . LYS A 1 271 ? 64.003 14.139 21.159 1.00 27.78 271 LYS A O 1
ATOM 2224 N N . MET A 1 272 ? 65.264 13.505 19.392 1.00 26.09 272 MET A N 1
ATOM 2225 C CA . MET A 1 272 ? 65.130 12.036 19.429 1.00 26.09 272 MET A CA 1
ATOM 2226 C C . MET A 1 272 ? 66.488 11.395 19.781 1.00 26.09 272 MET A C 1
ATOM 2228 O O . MET A 1 272 ? 67.500 12.080 19.622 1.00 26.09 272 MET A O 1
ATOM 2232 N N . SER A 1 273 ? 66.436 10.087 20.098 1.00 30.30 273 SER A N 1
ATOM 2233 C CA . SER A 1 273 ? 67.493 9.056 20.273 1.00 30.30 273 SER A CA 1
ATOM 2234 C C . SER A 1 273 ? 67.869 8.758 21.739 1.00 30.30 273 SER A C 1
ATOM 2236 O O . SER A 1 273 ? 68.017 9.703 22.507 1.00 30.30 273 SER A O 1
ATOM 2238 N N . SER A 1 274 ? 68.080 7.521 22.206 1.00 29.45 274 SER A N 1
ATOM 2239 C CA . SER A 1 274 ? 67.990 6.152 21.653 1.00 29.45 274 SER A CA 1
ATOM 2240 C C . SER A 1 274 ? 68.306 5.131 22.782 1.00 29.45 274 SER A C 1
ATOM 2242 O O . SER A 1 274 ? 68.798 5.571 23.820 1.00 29.45 274 SER A O 1
ATOM 2244 N N . ASP A 1 275 ? 68.045 3.834 22.524 1.00 29.97 275 ASP A N 1
ATOM 2245 C CA . ASP A 1 275 ? 68.678 2.604 23.085 1.00 29.97 275 ASP A CA 1
ATOM 2246 C C . ASP A 1 275 ? 68.483 2.300 24.598 1.00 29.97 275 ASP A C 1
ATOM 2248 O O . ASP A 1 275 ? 68.404 3.214 25.410 1.00 29.97 275 ASP A O 1
ATOM 2252 N N . ASP A 1 276 ? 68.448 1.075 25.139 1.00 33.00 276 ASP A N 1
ATOM 2253 C CA . ASP A 1 276 ? 68.326 -0.333 24.708 1.00 33.00 276 ASP A CA 1
ATOM 2254 C C . ASP A 1 276 ? 68.261 -1.184 26.014 1.00 33.00 276 ASP A C 1
ATOM 2256 O O . ASP A 1 276 ? 68.838 -0.752 27.012 1.00 33.00 276 ASP A O 1
ATOM 2260 N N . GLU A 1 277 ? 67.622 -2.372 25.963 1.00 32.50 277 GLU A N 1
ATOM 2261 C CA . GLU A 1 277 ? 67.849 -3.598 26.796 1.00 32.50 277 GLU A CA 1
ATOM 2262 C C . GLU A 1 277 ? 67.588 -3.493 28.344 1.00 32.50 277 GLU A C 1
ATOM 2264 O O . GLU A 1 277 ? 67.719 -2.438 28.946 1.00 32.50 277 GLU A O 1
ATOM 2269 N N . GLU A 1 278 ? 67.155 -4.484 29.145 1.00 32.25 278 GLU A N 1
ATOM 2270 C CA . GLU A 1 278 ? 67.289 -5.950 29.124 1.00 32.25 278 GLU A CA 1
ATOM 2271 C C . GLU A 1 278 ? 66.362 -6.612 30.212 1.00 32.25 278 GLU A C 1
ATOM 2273 O O . GLU A 1 278 ? 66.127 -6.044 31.279 1.00 32.25 278 GLU A O 1
ATOM 2278 N N . GLU A 1 279 ? 65.818 -7.797 29.886 1.00 31.00 279 GLU A N 1
ATOM 2279 C CA . GLU A 1 279 ? 65.476 -9.042 30.644 1.00 31.00 279 GLU A CA 1
ATOM 2280 C C . GLU A 1 279 ? 64.890 -9.154 32.106 1.00 31.00 279 GLU A C 1
ATOM 2282 O O . GLU A 1 279 ? 65.541 -8.838 33.093 1.00 31.00 279 GLU A O 1
ATOM 2287 N N . ILE A 1 280 ? 63.650 -9.717 32.230 1.00 30.75 280 ILE A N 1
ATOM 2288 C CA . ILE A 1 280 ? 63.208 -11.103 32.674 1.00 30.75 280 ILE A CA 1
ATOM 2289 C C . ILE A 1 280 ? 63.745 -11.698 34.042 1.00 30.75 280 ILE A C 1
ATOM 2291 O O . ILE A 1 280 ? 64.922 -11.520 34.318 1.00 30.75 280 ILE A O 1
ATOM 2295 N N . PRO A 1 281 ? 63.082 -12.624 34.824 1.00 46.88 281 PRO A N 1
ATOM 2296 C CA . PRO A 1 281 ? 61.715 -12.857 35.407 1.00 46.88 281 PRO A CA 1
ATOM 2297 C C . PRO A 1 281 ? 61.818 -13.500 36.869 1.00 46.88 281 PRO A C 1
ATOM 2299 O O . PRO A 1 281 ? 62.725 -13.086 37.583 1.00 46.88 281 PRO A O 1
ATOM 2302 N N . PRO A 1 282 ? 61.142 -14.604 37.345 1.00 50.16 282 PRO A N 1
ATOM 2303 C CA . PRO A 1 282 ? 59.746 -15.126 37.337 1.00 50.16 282 PRO A CA 1
ATOM 2304 C C . PRO A 1 282 ? 59.189 -15.533 38.761 1.00 50.16 282 PRO A C 1
ATOM 2306 O O . PRO A 1 282 ? 59.810 -15.285 39.786 1.00 50.16 282 PRO A O 1
ATOM 2309 N N . GLU A 1 283 ? 58.070 -16.298 38.772 1.00 29.48 283 GLU A N 1
ATOM 2310 C CA . GLU A 1 283 ? 57.571 -17.284 39.787 1.00 29.48 283 GLU A CA 1
ATOM 2311 C C . GLU A 1 283 ? 56.521 -16.810 40.820 1.00 29.48 283 GLU A C 1
ATOM 2313 O O . GLU A 1 283 ? 56.599 -15.697 41.310 1.00 29.48 283 GLU A O 1
ATOM 2318 N N . LYS A 1 284 ? 55.528 -17.581 41.310 1.00 28.81 284 LYS A N 1
ATOM 2319 C CA . LYS A 1 284 ? 54.909 -18.911 41.062 1.00 28.81 284 LYS A CA 1
ATOM 2320 C C . LYS A 1 284 ? 53.680 -19.037 42.016 1.00 28.81 284 LYS A C 1
ATOM 2322 O O . LYS A 1 284 ? 53.626 -18.356 43.033 1.00 28.81 284 LYS A O 1
ATOM 2327 N N . LYS A 1 285 ? 52.865 -20.083 41.774 1.00 30.52 285 LYS A N 1
ATOM 2328 C CA . LYS A 1 285 ? 51.949 -20.848 42.677 1.00 30.52 285 LYS A CA 1
ATOM 2329 C C . LYS A 1 285 ? 50.467 -20.403 42.680 1.00 30.52 285 LYS A C 1
ATOM 2331 O O . LYS A 1 285 ? 50.176 -19.272 43.020 1.00 30.52 285 LYS A O 1
ATOM 2336 N N . VAL A 1 286 ? 49.499 -21.197 42.177 1.00 27.89 286 VAL A N 1
ATOM 2337 C CA . VAL A 1 286 ? 48.982 -22.520 42.652 1.00 27.89 286 VAL A CA 1
ATOM 2338 C C . VAL A 1 286 ? 48.305 -22.326 44.029 1.00 27.89 286 VAL A C 1
ATOM 2340 O O . VAL A 1 286 ? 48.989 -21.886 44.940 1.00 27.89 286 VAL A O 1
ATOM 2343 N N . LYS A 1 287 ? 47.006 -22.590 44.285 1.00 29.77 287 LYS A N 1
ATOM 2344 C CA . LYS A 1 287 ? 46.278 -23.873 44.171 1.00 29.77 287 LYS A CA 1
ATOM 2345 C C . LYS A 1 287 ? 44.782 -23.724 44.581 1.00 29.77 287 LYS A C 1
ATOM 2347 O O . LYS A 1 287 ? 44.502 -22.990 45.519 1.00 29.77 287 LYS A O 1
ATOM 2352 N N . THR A 1 288 ? 43.919 -24.538 43.952 1.00 25.19 288 THR A N 1
ATOM 2353 C CA . THR A 1 288 ? 42.758 -25.321 44.483 1.00 25.19 288 THR A CA 1
ATOM 2354 C C . THR A 1 288 ? 41.545 -24.695 45.186 1.00 25.19 288 THR A C 1
ATOM 2356 O O . THR A 1 288 ? 41.694 -23.964 46.156 1.00 25.19 288 THR A O 1
ATOM 2359 N N . GLY A 1 289 ? 40.361 -25.221 44.824 1.00 27.84 289 GLY A N 1
ATOM 2360 C CA . GLY A 1 289 ? 39.204 -25.367 45.720 1.00 27.84 289 GLY A CA 1
ATOM 2361 C C . GLY A 1 289 ? 37.861 -25.642 45.020 1.00 27.84 289 GLY A C 1
ATOM 2362 O O . GLY A 1 289 ? 37.194 -24.698 44.627 1.00 27.84 289 GLY A O 1
ATOM 2363 N N . GLU A 1 290 ? 37.507 -26.926 44.883 1.00 28.31 290 GLU A N 1
ATOM 2364 C CA . GLU A 1 290 ? 36.160 -27.553 44.754 1.00 28.31 290 GLU A CA 1
ATOM 2365 C C . GLU A 1 290 ? 35.132 -27.001 45.785 1.00 28.31 290 GLU A C 1
ATOM 2367 O O . GLU A 1 290 ? 35.570 -26.440 46.784 1.00 28.31 290 GLU A O 1
ATOM 2372 N N . ASN A 1 291 ? 33.793 -27.126 45.754 1.00 28.42 291 ASN A N 1
ATOM 2373 C CA . ASN A 1 291 ? 32.731 -27.780 44.961 1.00 28.42 291 ASN A CA 1
ATOM 2374 C C . ASN A 1 291 ? 31.361 -27.180 45.421 1.00 28.42 291 ASN A C 1
ATOM 2376 O O . ASN A 1 291 ? 31.326 -26.406 46.377 1.00 28.42 291 ASN A O 1
ATOM 2380 N N . ASP A 1 292 ? 30.275 -27.646 44.787 1.00 29.06 292 ASP A N 1
ATOM 2381 C CA . ASP A 1 292 ? 28.875 -27.777 45.263 1.00 29.06 292 ASP A CA 1
ATOM 2382 C C . ASP A 1 292 ? 27.787 -26.757 44.854 1.00 29.06 292 ASP A C 1
ATOM 2384 O O . ASP A 1 292 ? 27.687 -25.637 45.349 1.00 29.06 292 ASP A O 1
ATOM 2388 N N . ASP A 1 293 ? 26.945 -27.251 43.931 1.00 27.69 293 ASP A N 1
ATOM 2389 C CA . ASP A 1 293 ? 25.495 -27.503 44.036 1.00 27.69 293 ASP A CA 1
ATOM 2390 C C . ASP A 1 293 ? 24.529 -26.415 44.537 1.00 27.69 293 ASP A C 1
ATOM 2392 O O . ASP A 1 293 ? 24.588 -25.945 45.670 1.00 27.69 293 ASP A O 1
ATOM 2396 N N . GLY A 1 294 ? 23.482 -26.157 43.737 1.00 27.20 294 GLY A N 1
ATOM 2397 C CA . GLY A 1 294 ? 22.269 -25.508 44.247 1.00 27.20 294 GLY A CA 1
ATOM 2398 C C . GLY A 1 294 ? 21.299 -24.943 43.211 1.00 27.20 294 GLY A C 1
ATOM 2399 O O . GLY A 1 294 ? 21.295 -23.753 42.935 1.00 27.20 294 GLY A O 1
ATOM 2400 N N . ASN A 1 295 ? 20.440 -25.816 42.692 1.00 27.98 295 ASN A N 1
ATOM 2401 C CA . ASN A 1 295 ? 19.177 -25.581 41.980 1.00 27.98 295 ASN A CA 1
ATOM 2402 C C . ASN A 1 295 ? 18.329 -24.372 42.466 1.00 27.98 295 ASN A C 1
ATOM 2404 O O . ASN A 1 295 ? 18.018 -24.303 43.653 1.00 27.98 295 ASN A O 1
ATOM 2408 N N . ALA A 1 296 ? 17.829 -23.523 41.552 1.00 29.33 296 ALA A N 1
ATOM 2409 C CA . ALA A 1 296 ? 16.632 -22.696 41.778 1.00 29.33 296 ALA A CA 1
ATOM 2410 C C . ALA A 1 296 ? 15.968 -22.231 40.459 1.00 29.33 296 ALA A C 1
ATOM 2412 O O . ALA A 1 296 ? 16.449 -21.338 39.774 1.00 29.33 296 ALA A O 1
ATOM 2413 N N . GLN A 1 297 ? 14.868 -22.912 40.135 1.00 28.47 297 GLN A N 1
ATOM 2414 C CA . GLN A 1 297 ? 13.631 -22.474 39.468 1.00 28.47 297 GLN A CA 1
ATOM 2415 C C . GLN A 1 297 ? 13.608 -21.083 38.794 1.00 28.47 297 GLN A C 1
ATOM 2417 O O . GLN A 1 297 ? 13.562 -20.053 39.461 1.00 28.47 297 GLN A O 1
ATOM 2422 N N . ASP A 1 298 ? 13.488 -21.090 37.462 1.00 29.45 298 ASP A N 1
ATOM 2423 C CA . ASP A 1 298 ? 13.110 -19.931 36.648 1.00 29.45 298 ASP A CA 1
ATOM 2424 C C . ASP A 1 298 ? 11.630 -19.567 36.862 1.00 29.45 298 ASP A C 1
ATOM 2426 O O . ASP A 1 298 ? 10.714 -20.249 36.387 1.00 29.45 298 ASP A O 1
ATOM 2430 N N . GLU A 1 299 ? 11.400 -18.444 37.538 1.00 29.61 299 GLU A N 1
ATOM 2431 C CA . GLU A 1 299 ? 10.182 -17.656 37.393 1.00 29.61 299 GLU A CA 1
ATOM 2432 C C . GLU A 1 299 ? 10.198 -16.944 36.035 1.00 29.61 299 GLU A C 1
ATOM 2434 O O . GLU A 1 299 ? 11.147 -16.256 35.664 1.00 29.61 299 GLU A O 1
ATOM 2439 N N . LYS A 1 300 ? 9.113 -17.098 35.279 1.00 31.95 300 LYS A N 1
ATOM 2440 C CA . LYS A 1 300 ? 8.891 -16.423 34.002 1.00 31.95 300 LYS A CA 1
ATOM 2441 C C . LYS A 1 300 ? 8.092 -15.140 34.243 1.00 31.95 300 LYS A C 1
ATOM 2443 O O . LYS A 1 300 ? 6.935 -15.258 34.647 1.00 31.95 300 LYS A O 1
ATOM 2448 N N . PRO A 1 301 ? 8.593 -13.945 33.885 1.00 28.86 301 PRO A N 1
ATOM 2449 C CA . PRO A 1 301 ? 7.731 -12.813 33.613 1.00 28.86 301 PRO A CA 1
ATOM 2450 C C . PRO A 1 301 ? 7.461 -12.709 32.111 1.00 28.86 301 PRO A C 1
ATOM 2452 O O . PRO A 1 301 ? 8.348 -12.785 31.258 1.00 28.86 301 PRO A O 1
ATOM 2455 N N . GLU A 1 302 ? 6.184 -12.537 31.802 1.00 31.58 302 GLU A N 1
ATOM 2456 C CA . GLU A 1 302 ? 5.680 -12.014 30.541 1.00 31.58 302 GLU A CA 1
ATOM 2457 C C . GLU A 1 302 ? 6.271 -10.620 30.273 1.00 31.58 302 GLU A C 1
ATOM 2459 O O . GLU A 1 302 ? 6.422 -9.828 31.203 1.00 31.58 302 GLU A O 1
ATOM 2464 N N . ASN A 1 303 ? 6.569 -10.287 29.010 1.00 27.97 303 ASN A N 1
ATOM 2465 C CA . ASN A 1 303 ? 6.807 -8.893 28.642 1.00 27.97 303 ASN A CA 1
ATOM 2466 C C . ASN A 1 303 ? 6.154 -8.491 27.311 1.00 27.97 303 ASN A C 1
ATOM 2468 O O . ASN A 1 303 ? 6.264 -9.152 26.277 1.00 27.97 303 ASN A O 1
ATOM 2472 N N . SER A 1 304 ? 5.463 -7.366 27.429 1.00 29.30 304 SER A N 1
ATOM 2473 C CA . SER A 1 304 ? 4.674 -6.567 26.505 1.00 29.30 304 SER A CA 1
ATOM 2474 C C . SER A 1 304 ? 5.490 -5.546 25.710 1.00 29.30 304 SER A C 1
ATOM 2476 O O . SER A 1 304 ? 6.458 -4.993 26.221 1.00 29.30 304 SER A O 1
ATOM 2478 N N . GLY A 1 305 ? 4.963 -5.151 24.547 1.00 28.92 305 GLY A N 1
ATOM 2479 C CA . GLY A 1 305 ? 4.896 -3.725 24.209 1.00 28.92 305 GLY A CA 1
ATOM 2480 C C . GLY A 1 305 ? 4.402 -3.428 22.788 1.00 28.92 305 GLY A C 1
ATOM 2481 O O . GLY A 1 305 ? 5.024 -3.826 21.807 1.00 28.92 305 GLY A O 1
ATOM 2482 N N . VAL A 1 306 ? 3.268 -2.725 22.700 1.00 36.19 306 VAL A N 1
ATOM 2483 C CA . VAL A 1 306 ? 2.673 -2.087 21.507 1.00 36.19 306 VAL A CA 1
ATOM 2484 C C . VAL A 1 306 ? 2.444 -0.617 21.859 1.00 36.19 306 VAL A C 1
ATOM 2486 O O . VAL A 1 306 ? 1.930 -0.341 22.942 1.00 36.19 306 VAL A O 1
ATOM 2489 N N . ALA A 1 307 ? 2.801 0.310 20.966 1.00 36.25 307 ALA A N 1
ATOM 2490 C CA . ALA A 1 307 ? 2.647 1.748 21.188 1.00 36.25 307 ALA A CA 1
ATOM 2491 C C . ALA A 1 307 ? 1.424 2.341 20.454 1.00 36.25 307 ALA A C 1
ATOM 2493 O O . ALA A 1 307 ? 1.270 2.158 19.249 1.00 36.25 307 ALA A O 1
ATOM 2494 N N . ALA A 1 308 ? 0.634 3.071 21.254 1.00 33.62 308 ALA A N 1
ATOM 2495 C CA . ALA A 1 308 ? -0.385 4.095 20.987 1.00 33.62 308 ALA A CA 1
ATOM 2496 C C . ALA A 1 308 ? -1.638 3.751 20.150 1.00 33.62 308 ALA A C 1
ATOM 2498 O O . ALA A 1 308 ? -1.601 3.546 18.940 1.00 33.62 308 ALA A O 1
ATOM 2499 N N . VAL A 1 309 ? -2.779 3.802 20.850 1.00 34.53 309 VAL A N 1
ATOM 2500 C CA . VAL A 1 309 ? -4.151 3.879 20.337 1.00 34.53 309 VAL A CA 1
ATOM 2501 C C . VAL A 1 309 ? -4.679 5.260 20.740 1.00 34.53 309 VAL A C 1
ATOM 2503 O O . VAL A 1 309 ? -4.867 5.499 21.931 1.00 34.53 309 VAL A O 1
ATOM 2506 N N . ASP A 1 310 ? -4.937 6.160 19.791 1.00 35.28 310 ASP A N 1
ATOM 2507 C CA . ASP A 1 310 ? -5.738 7.358 20.075 1.00 35.28 310 ASP A CA 1
ATOM 2508 C C . ASP A 1 310 ? -7.214 6.949 20.099 1.00 35.28 310 ASP A C 1
ATOM 2510 O O . ASP A 1 310 ? -7.818 6.682 19.062 1.00 35.28 310 ASP A O 1
ATOM 2514 N N . THR A 1 311 ? -7.779 6.856 21.304 1.00 31.78 311 THR A N 1
ATOM 2515 C CA . THR A 1 311 ? -9.209 6.605 21.548 1.00 31.78 311 THR A CA 1
ATOM 2516 C C . THR A 1 311 ? -9.787 7.879 22.164 1.00 31.78 311 THR A C 1
ATOM 2518 O O . THR A 1 311 ? -9.409 8.235 23.280 1.00 31.78 311 THR A O 1
ATOM 2521 N N . VAL A 1 312 ? -10.694 8.589 21.485 1.00 33.22 312 VAL A N 1
ATOM 2522 C CA . VAL A 1 312 ? -11.422 9.727 22.086 1.00 33.22 312 VAL A CA 1
ATOM 2523 C C . VAL A 1 312 ? -12.903 9.647 21.715 1.00 33.22 312 VAL A C 1
ATOM 2525 O O . VAL A 1 312 ? -13.269 9.783 20.552 1.00 33.22 312 VAL A O 1
ATOM 2528 N N . SER A 1 313 ? -13.765 9.468 22.723 1.00 27.94 313 SER A N 1
ATOM 2529 C CA . SER A 1 313 ? -15.224 9.645 22.631 1.00 27.94 313 SER A CA 1
ATOM 2530 C C . SER A 1 313 ? -15.666 10.879 23.433 1.00 27.94 313 SER A C 1
ATOM 2532 O O . SER A 1 313 ? -15.161 11.079 24.541 1.00 27.94 313 SER A O 1
ATOM 2534 N N . PRO A 1 314 ? -16.619 11.693 22.938 1.00 33.69 314 PRO A N 1
ATOM 2535 C CA . PRO A 1 314 ? -17.080 12.890 23.626 1.00 33.69 314 PRO A CA 1
ATOM 2536 C C . PRO A 1 314 ? -18.305 12.580 24.492 1.00 33.69 314 PRO A C 1
ATOM 2538 O O . PRO A 1 314 ? -19.255 11.956 24.031 1.00 33.69 314 PRO A O 1
ATOM 2541 N N . ASN A 1 315 ? -18.313 13.054 25.737 1.00 26.02 315 ASN A N 1
ATOM 2542 C CA . ASN A 1 315 ? -19.558 13.368 26.439 1.00 26.02 315 ASN A CA 1
ATOM 2543 C C . ASN A 1 315 ? -19.272 14.186 27.696 1.00 26.02 315 ASN A C 1
ATOM 2545 O O . ASN A 1 315 ? -18.817 13.607 28.677 1.00 26.02 315 ASN A O 1
ATOM 2549 N N . ARG A 1 316 ? -19.600 15.489 27.672 1.00 28.16 316 ARG A N 1
ATOM 2550 C CA . ARG A 1 316 ? -20.212 16.243 28.787 1.00 28.16 316 ARG A CA 1
ATOM 2551 C C . ARG A 1 316 ? -20.899 17.513 28.259 1.00 28.16 316 ARG A C 1
ATOM 2553 O O . ARG A 1 316 ? -20.237 18.402 27.745 1.00 28.16 316 ARG A O 1
ATOM 2560 N N . THR A 1 317 ? -22.201 17.610 28.489 1.00 27.88 317 THR A N 1
ATOM 2561 C CA . THR A 1 317 ? -22.989 18.848 28.674 1.00 27.88 317 THR A CA 1
ATOM 2562 C C . THR A 1 317 ? -24.055 18.534 29.740 1.00 27.88 317 THR A C 1
ATOM 2564 O O . THR A 1 317 ? -24.342 17.342 29.899 1.00 27.88 317 THR A O 1
ATOM 2567 N N . PRO A 1 318 ? -24.680 19.502 30.450 1.00 36.25 318 PRO A N 1
ATOM 2568 C CA . PRO A 1 318 ? -24.737 20.944 30.162 1.00 36.25 318 PRO A CA 1
ATOM 2569 C C . PRO A 1 318 ? -24.534 21.876 31.382 1.00 36.25 318 PRO A C 1
ATOM 2571 O O . PRO A 1 318 ? -24.737 21.477 32.526 1.00 36.25 318 PRO A O 1
ATOM 2574 N N . THR A 1 319 ? -24.279 23.160 31.119 1.00 27.98 319 THR A N 1
ATOM 2575 C CA . THR A 1 319 ? -24.858 24.233 31.944 1.00 27.98 319 THR A CA 1
ATOM 2576 C C . THR A 1 319 ? -25.150 25.468 31.100 1.00 27.98 319 THR A C 1
ATOM 2578 O O . THR A 1 319 ? -24.375 25.851 30.226 1.00 27.98 319 THR A O 1
ATOM 2581 N N . GLU A 1 320 ? -26.329 26.019 31.360 1.00 31.23 320 GLU A N 1
ATOM 2582 C CA . GLU A 1 320 ? -26.991 27.144 30.713 1.00 31.23 320 GLU A CA 1
ATOM 2583 C C . GLU A 1 320 ? -26.234 28.467 30.897 1.00 31.23 320 GLU A 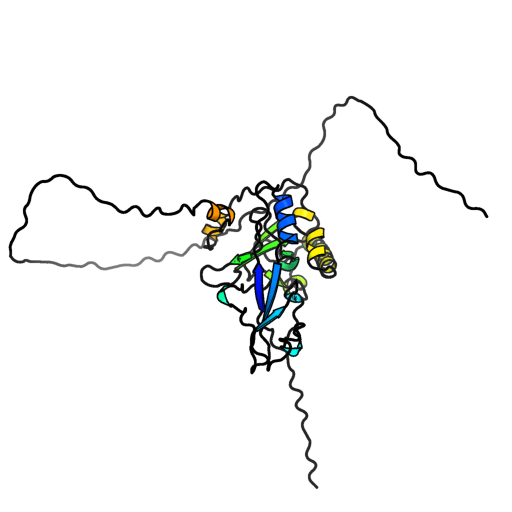C 1
ATOM 2585 O O . GLU A 1 320 ? -25.730 28.755 31.981 1.00 31.23 320 GLU A O 1
ATOM 2590 N N . ASN A 1 321 ? -26.211 29.296 29.851 1.00 29.52 321 ASN A N 1
ATOM 2591 C CA . ASN A 1 321 ? -26.750 30.660 29.901 1.00 29.52 321 ASN A CA 1
ATOM 2592 C C . ASN A 1 321 ? -26.711 31.306 28.507 1.00 29.52 321 ASN A C 1
ATOM 2594 O O . ASN A 1 321 ? -25.662 31.416 27.876 1.00 29.52 321 ASN A O 1
ATOM 2598 N N . SER A 1 322 ? -27.891 31.728 28.050 1.00 30.47 322 SER A N 1
ATOM 2599 C CA . SER A 1 322 ? -28.104 32.667 26.939 1.00 30.47 322 SER A CA 1
ATOM 2600 C C . SER A 1 322 ? -27.859 34.112 27.438 1.00 30.47 322 SER A C 1
ATOM 2602 O O . SER A 1 322 ? -27.860 34.314 28.657 1.00 30.47 322 SER A O 1
ATOM 2604 N N . PRO A 1 323 ? -27.628 35.118 26.564 1.00 38.59 323 PRO A N 1
ATOM 2605 C CA . PRO A 1 323 ? -28.717 35.645 25.733 1.00 38.59 323 PRO A CA 1
ATOM 2606 C C . PRO A 1 323 ? -28.362 35.958 24.263 1.00 38.59 323 PRO A C 1
ATOM 2608 O O . PRO A 1 323 ? -27.265 36.396 23.929 1.00 38.59 323 PRO A O 1
ATOM 2611 N N . GLU A 1 324 ? -29.371 35.728 23.419 1.00 33.81 324 GLU A N 1
ATOM 2612 C CA . GLU A 1 324 ? -29.852 36.505 22.261 1.00 33.81 324 GLU A CA 1
ATOM 2613 C C . GLU A 1 324 ? -28.879 37.370 21.431 1.00 33.81 324 GLU A C 1
ATOM 2615 O O . GLU A 1 324 ? -28.348 38.378 21.898 1.00 33.81 324 GLU A O 1
ATOM 2620 N N . ARG A 1 325 ? -28.850 37.102 20.113 1.00 33.69 325 ARG A N 1
ATOM 2621 C CA . ARG A 1 325 ? -29.342 38.050 19.089 1.00 33.69 325 ARG A CA 1
ATOM 2622 C C . ARG A 1 325 ? -29.549 37.389 17.721 1.00 33.69 325 ARG A C 1
ATOM 2624 O O . ARG A 1 325 ? -28.766 36.554 17.281 1.00 33.69 325 ARG A O 1
ATOM 2631 N N . GLU A 1 326 ? -30.643 37.803 17.096 1.00 31.94 326 GLU A N 1
ATOM 2632 C CA . GLU A 1 326 ? -31.187 37.412 15.798 1.00 31.94 326 GLU A CA 1
ATOM 2633 C C . GLU A 1 326 ? -30.261 37.750 14.616 1.00 31.94 326 GLU A C 1
ATOM 2635 O O . GLU A 1 326 ? -29.630 38.806 14.594 1.00 31.94 326 GLU A O 1
ATOM 2640 N N . ASN A 1 327 ? -30.261 36.901 13.581 1.00 31.09 327 ASN A N 1
ATOM 2641 C CA . ASN A 1 327 ? -30.654 37.339 12.238 1.00 31.09 327 ASN A CA 1
ATOM 2642 C C . ASN A 1 327 ? -30.906 36.150 11.300 1.00 31.09 327 ASN A C 1
ATOM 2644 O O . ASN A 1 327 ? -30.086 35.249 11.136 1.00 31.09 327 ASN A O 1
ATOM 2648 N N . VAL A 1 328 ? -32.088 36.196 10.694 1.00 29.28 328 VAL A N 1
ATOM 2649 C CA . VAL A 1 328 ? -32.668 35.250 9.744 1.00 29.28 328 VAL A CA 1
ATOM 2650 C C . VAL A 1 328 ? -32.310 35.690 8.324 1.00 29.28 328 VAL A C 1
ATOM 2652 O O . VAL A 1 328 ? -32.473 36.860 7.989 1.00 29.28 328 VAL A O 1
ATOM 2655 N N . ALA A 1 329 ? -31.907 34.755 7.463 1.00 29.53 329 ALA A N 1
ATOM 2656 C CA . ALA A 1 329 ? -32.026 34.913 6.015 1.00 29.53 329 ALA A CA 1
ATOM 2657 C C . ALA A 1 329 ? -32.466 33.580 5.395 1.00 29.53 329 ALA A C 1
ATOM 2659 O O . ALA A 1 329 ? -31.699 32.626 5.276 1.00 29.53 329 ALA A O 1
ATOM 2660 N N . VAL A 1 330 ? -33.753 33.543 5.061 1.00 28.75 330 VAL A N 1
ATOM 2661 C CA . VAL A 1 330 ? -34.449 32.510 4.295 1.00 28.75 330 VAL A CA 1
ATOM 2662 C C . VAL A 1 330 ? -34.080 32.682 2.820 1.00 28.75 330 VAL A C 1
ATOM 2664 O O . VAL A 1 330 ? -34.176 33.789 2.297 1.00 28.75 330 VAL A O 1
ATOM 2667 N N . ILE A 1 331 ? -33.691 31.603 2.140 1.00 31.20 331 ILE A N 1
ATOM 2668 C CA . ILE A 1 331 ? -33.695 31.547 0.672 1.00 31.20 331 ILE A CA 1
ATOM 2669 C C . ILE A 1 331 ? -34.848 30.629 0.274 1.00 31.20 331 ILE A C 1
ATOM 2671 O O . ILE A 1 331 ? -34.807 29.421 0.505 1.00 31.20 331 ILE A O 1
ATOM 2675 N N . GLU A 1 332 ? -35.900 31.242 -0.266 1.00 29.59 332 GLU A N 1
ATOM 2676 C CA . GLU A 1 332 ? -37.080 30.573 -0.801 1.00 29.59 332 GLU A CA 1
ATOM 2677 C C . GLU A 1 332 ? -36.763 29.828 -2.105 1.00 29.59 332 GLU A C 1
ATOM 2679 O O . GLU A 1 332 ? -36.152 30.364 -3.030 1.00 29.59 332 GLU A O 1
ATOM 2684 N N . LEU A 1 333 ? -37.255 28.592 -2.188 1.00 27.86 333 LEU A N 1
ATOM 2685 C CA . LEU A 1 333 ? -37.458 27.856 -3.429 1.00 27.86 333 LEU A CA 1
ATOM 2686 C C . LEU A 1 333 ? -38.863 28.189 -3.943 1.00 27.86 333 LEU A C 1
ATOM 2688 O O . LEU A 1 333 ? -39.848 27.792 -3.322 1.00 27.86 333 LEU A O 1
ATOM 2692 N N . SER A 1 334 ? -38.970 28.872 -5.082 1.00 32.47 334 SER A N 1
ATOM 2693 C CA . SER A 1 334 ? -40.234 28.991 -5.814 1.00 32.47 334 SER A CA 1
ATOM 2694 C C . SER A 1 334 ? -40.292 27.950 -6.932 1.00 32.47 334 SER A C 1
ATOM 2696 O O . SER A 1 334 ? -39.368 27.781 -7.726 1.00 32.47 334 SER A O 1
ATOM 2698 N N . SER A 1 335 ? -41.393 27.204 -6.944 1.00 32.31 335 SER A N 1
ATOM 2699 C CA . SER A 1 335 ? -41.767 26.247 -7.978 1.00 32.31 335 SER A CA 1
ATOM 2700 C C . SER A 1 335 ? -42.931 26.796 -8.803 1.00 32.31 335 SER A C 1
ATOM 2702 O O . SER A 1 335 ? -43.885 27.306 -8.222 1.00 32.31 335 SER A O 1
ATOM 2704 N N . SER A 1 336 ? -42.895 26.486 -10.109 1.00 37.19 336 SER A N 1
ATOM 2705 C CA . SER A 1 336 ? -44.042 26.266 -11.023 1.00 37.19 336 SER A CA 1
ATOM 2706 C C . SER A 1 336 ? -44.778 27.506 -11.586 1.00 37.19 336 SER A C 1
ATOM 2708 O O . SER A 1 336 ? -44.758 28.547 -10.935 1.00 37.19 336 SER A O 1
ATOM 2710 N N . PRO A 1 337 ? -45.439 27.427 -12.776 1.00 43.41 337 PRO A N 1
ATOM 2711 C CA . PRO A 1 337 ? -46.128 26.237 -13.306 1.00 43.41 337 PRO A CA 1
ATOM 2712 C C . PRO A 1 337 ? -46.013 25.918 -14.814 1.00 43.41 337 PRO A C 1
ATOM 2714 O O . PRO A 1 337 ? -45.472 26.661 -15.626 1.00 43.41 337 PRO A O 1
ATOM 2717 N N . VAL A 1 338 ? -46.569 24.744 -15.133 1.00 38.06 338 VAL A N 1
ATOM 2718 C CA . VAL A 1 338 ? -46.880 24.168 -16.452 1.00 38.06 338 VAL A CA 1
ATOM 2719 C C . VAL A 1 338 ? -48.137 24.813 -17.064 1.00 38.06 338 VAL A C 1
ATOM 2721 O O . VAL A 1 338 ? -49.031 25.198 -16.311 1.00 38.06 338 VAL A O 1
ATOM 2724 N N . LEU A 1 339 ? -48.191 24.810 -18.410 1.00 39.66 339 LEU A N 1
ATOM 2725 C CA . LEU A 1 339 ? -49.294 24.965 -19.397 1.00 39.66 339 LEU A CA 1
ATOM 2726 C C . LEU A 1 339 ? -48.842 26.018 -20.427 1.00 39.66 339 LEU A C 1
ATOM 2728 O O . LEU A 1 339 ? -48.546 27.142 -20.042 1.00 39.66 339 LEU A O 1
ATOM 2732 N N . THR A 1 340 ? -48.675 25.745 -21.721 1.00 44.47 340 THR A N 1
ATOM 2733 C CA . THR A 1 340 ? -49.350 24.837 -22.673 1.00 44.47 340 THR A CA 1
ATOM 2734 C C . THR A 1 340 ? -48.385 24.272 -23.704 1.00 44.47 340 THR A C 1
ATOM 2736 O O . THR A 1 340 ? -47.441 25.016 -24.057 1.00 44.47 340 THR A O 1
#

Organism: NCBI:txid488301